Protein AF-A0AAR5PYQ4-F1 (afdb_monomer_lite)

Organism: Dendroctonus ponderosae (NCBI:txid77166)

Radius of gyration: 21.23 Å; chains: 1; bounding box: 58×43×69 Å

Sequence (241 aa):
MALNSARKIAENCGKWAARRRFSHFAYSPDENVNIAGEKAEMHMFQAINNALDSALRTDSKAIVFGEDVGFGGVFRCPLDLQKKYGKERVFNTPLCEQGIVGFGIGAAAAVLTSIADIQFADYIFPAFDQLVNEAAKYRYRSGSLFDCGKLTMRAPCGAVGYGALYHYQSPEAYFAHTPGLKVRKLHFRVTRFPQFCKVHLLSVLLKSSTGVEAGFRPHCVVQRNASYRGNWVHSGSACIG

Secondary structure (DSSP, 8-state):
-HHHHHHHHHHHHHHHHHT----S------S-----S------HHHHHHHHHHHHHHH-TTEEEEETTGGGT-TTSTTTTHHHHH-TTTEEEPPS-HHHHHHHHHHHHHTT-EEEEEPS-GGG-GGGHHIIIIIITTHHHHTTTSS--TTEEEEEEES--SS-TTTSS--THHHHHT-TTEEEEE--TTTS-HHHHHHHHHHHHHHH--SSEEEEEEE-------S---S-----------

InterPro domains:
  IPR005475 Transketolase-like, pyrimidine-binding domain [PF02779] (41-183)
  IPR005475 Transketolase-like, pyrimidine-binding domain [SM00861] (42-230)
  IPR029061 Thiamin diphosphate-binding fold [SSF52518] (29-183)

Foldseek 3Di:
DVVVVVVVVVVVVVVVVVPPPDDPDDADADPPDPDDDDDDDDFQLVLLCVLLVVLVVPDVLAAEEEAPPCCQAPLNNVHCVCVVNHCVRYHYDPPQLLCQLLVLQVSLQVVGLREGEDNAPLPNVSNLCSVQVPQQCVCVVVVNPTHSLSAEYEHEEAPPPPCPPRRHHDCQVVCVPGHQEAEAECDCVPPPDSVSSSVVSNCSNPVRPGGHYYYYYYDPPPPPDPDDPDDDDDDDDDPDD

Structure (mmCIF, N/CA/C/O backbone):
data_AF-A0AAR5PYQ4-F1
#
_entry.id   AF-A0AAR5PYQ4-F1
#
loop_
_atom_site.group_PDB
_atom_site.id
_atom_site.type_symbol
_atom_site.label_atom_id
_atom_site.label_alt_id
_atom_site.label_comp_id
_atom_site.label_asym_id
_atom_site.label_entity_id
_atom_site.label_seq_id
_atom_site.pdbx_PDB_ins_code
_atom_site.Cartn_x
_atom_site.Cartn_y
_atom_site.Cartn_z
_atom_site.occupancy
_atom_site.B_iso_or_equiv
_atom_site.auth_seq_id
_atom_site.auth_comp_id
_atom_site.auth_asym_id
_atom_site.auth_atom_id
_atom_site.pdbx_PDB_model_num
ATOM 1 N N . MET A 1 1 ? 36.686 0.036 -50.758 1.00 54.09 1 MET A N 1
ATOM 2 C CA . MET A 1 1 ? 35.751 -1.055 -50.376 1.00 54.09 1 MET A CA 1
ATOM 3 C C . MET A 1 1 ? 35.296 -0.987 -48.915 1.00 54.09 1 MET A C 1
ATOM 5 O O . MET A 1 1 ? 34.094 -1.028 -48.696 1.00 54.09 1 MET A O 1
ATOM 9 N N . ALA A 1 2 ? 36.186 -0.812 -47.927 1.00 54.03 2 ALA A N 1
ATOM 10 C CA . ALA A 1 2 ? 35.824 -0.808 -46.496 1.00 54.03 2 ALA A CA 1
ATOM 11 C C . ALA A 1 2 ? 34.830 0.299 -46.059 1.00 54.03 2 ALA A C 1
ATOM 13 O O . ALA A 1 2 ? 33.906 0.030 -45.295 1.00 54.03 2 ALA A O 1
ATOM 14 N N . LEU A 1 3 ? 34.952 1.518 -46.605 1.00 53.94 3 LEU A N 1
ATOM 15 C CA . LEU A 1 3 ? 34.049 2.645 -46.303 1.00 53.94 3 LEU A CA 1
ATOM 16 C C . LEU A 1 3 ? 32.588 2.393 -46.727 1.00 53.94 3 LEU A C 1
ATOM 18 O O . LEU A 1 3 ? 31.662 2.797 -46.026 1.00 53.94 3 LEU A O 1
ATOM 22 N N . ASN A 1 4 ? 32.366 1.666 -47.827 1.00 57.62 4 ASN A N 1
ATOM 23 C CA . ASN A 1 4 ? 31.017 1.339 -48.305 1.00 57.62 4 ASN A CA 1
ATOM 24 C C . ASN A 1 4 ? 30.345 0.253 -47.449 1.00 57.62 4 ASN A C 1
ATOM 26 O O . ASN A 1 4 ? 29.127 0.284 -47.273 1.00 57.62 4 ASN A O 1
ATOM 30 N N . SER A 1 5 ? 31.124 -0.668 -46.870 1.00 57.56 5 SER A N 1
ATOM 31 C CA . SER A 1 5 ? 30.615 -1.661 -45.913 1.00 57.56 5 SER A CA 1
ATOM 32 C C . SER A 1 5 ? 30.244 -1.029 -44.571 1.00 57.56 5 SER A C 1
ATOM 34 O O . SER A 1 5 ? 29.165 -1.308 -44.055 1.00 57.56 5 SER A O 1
ATOM 36 N N . ALA A 1 6 ? 31.072 -0.123 -44.037 1.00 57.91 6 ALA A N 1
ATOM 37 C CA . ALA A 1 6 ? 30.767 0.596 -42.796 1.00 57.91 6 ALA A CA 1
ATOM 38 C C . ALA A 1 6 ? 29.496 1.457 -42.922 1.00 57.91 6 ALA A C 1
ATOM 40 O O . ALA A 1 6 ? 28.653 1.467 -42.025 1.00 57.91 6 ALA A O 1
ATOM 41 N N . ARG A 1 7 ? 29.306 2.109 -44.076 1.00 60.16 7 ARG A N 1
ATOM 42 C CA . ARG A 1 7 ? 28.112 2.911 -44.374 1.00 60.16 7 ARG A CA 1
ATOM 43 C C . ARG A 1 7 ? 26.843 2.057 -44.485 1.00 60.16 7 ARG A C 1
ATOM 45 O O . ARG A 1 7 ? 25.825 2.417 -43.904 1.00 60.16 7 ARG A O 1
ATOM 52 N N . LYS A 1 8 ? 26.920 0.877 -45.117 1.00 58.25 8 LYS A N 1
ATOM 53 C CA . LYS A 1 8 ? 25.817 -0.107 -45.153 1.00 58.25 8 LYS A CA 1
ATOM 54 C C . LYS A 1 8 ? 25.451 -0.641 -43.767 1.00 58.25 8 LYS A C 1
ATOM 56 O O . LYS A 1 8 ? 24.272 -0.841 -43.486 1.00 58.25 8 LYS A O 1
ATOM 61 N N . ILE A 1 9 ? 26.439 -0.867 -42.900 1.00 60.66 9 ILE A N 1
ATOM 62 C CA . ILE A 1 9 ? 26.208 -1.298 -41.513 1.00 60.66 9 ILE A CA 1
ATOM 63 C C . ILE A 1 9 ? 25.525 -0.178 -40.716 1.00 60.66 9 ILE A C 1
ATOM 65 O O . ILE A 1 9 ? 24.537 -0.444 -40.038 1.00 60.66 9 ILE A O 1
ATOM 69 N N . ALA A 1 10 ? 25.970 1.075 -40.856 1.00 59.12 10 ALA A N 1
ATOM 70 C CA . ALA A 1 10 ? 25.354 2.231 -40.201 1.00 59.12 10 ALA A CA 1
ATOM 71 C C . ALA A 1 10 ? 23.911 2.492 -40.682 1.00 59.12 10 ALA A C 1
ATOM 73 O O . ALA A 1 10 ? 23.014 2.706 -39.866 1.00 59.12 10 ALA A O 1
ATOM 74 N N . GLU A 1 11 ? 23.657 2.404 -41.991 1.00 60.81 11 GLU A N 1
ATOM 75 C CA . GLU A 1 11 ? 22.312 2.531 -42.573 1.00 60.81 11 GLU A CA 1
ATOM 76 C C . GLU A 1 11 ? 21.381 1.398 -42.126 1.00 60.81 11 GLU A C 1
ATOM 78 O O . GLU A 1 11 ? 20.208 1.633 -41.825 1.00 60.81 11 GLU A O 1
ATOM 83 N N . ASN A 1 12 ? 21.898 0.171 -42.018 1.00 55.44 12 ASN A N 1
ATOM 84 C CA . ASN A 1 12 ? 21.139 -0.943 -41.466 1.00 55.44 12 ASN A CA 1
ATOM 85 C C . ASN A 1 12 ? 20.871 -0.741 -39.969 1.00 55.44 12 ASN A C 1
ATOM 87 O O . ASN A 1 12 ? 19.724 -0.892 -39.560 1.00 55.44 12 ASN A O 1
ATOM 91 N N . CYS A 1 13 ? 21.847 -0.314 -39.161 1.00 52.78 13 CYS A N 1
ATOM 92 C CA . CYS A 1 13 ? 21.638 0.045 -37.751 1.00 52.78 13 CYS A CA 1
ATOM 93 C C . CYS A 1 13 ? 20.545 1.112 -37.577 1.00 52.78 13 CYS A C 1
ATOM 95 O O . CYS A 1 13 ? 19.695 0.970 -36.698 1.00 52.78 13 CYS A O 1
ATOM 97 N N . GLY A 1 14 ? 20.489 2.119 -38.456 1.00 52.62 14 GLY A N 1
ATOM 98 C CA . GLY A 1 14 ? 19.405 3.109 -38.484 1.00 52.62 14 GLY A CA 1
ATOM 99 C C . GLY A 1 14 ? 18.027 2.497 -38.775 1.00 52.62 14 GLY A C 1
ATOM 100 O O . GLY A 1 14 ? 17.038 2.854 -38.132 1.00 52.62 14 GLY A O 1
ATOM 101 N N . LYS A 1 15 ? 17.951 1.509 -39.677 1.00 50.44 15 LYS A N 1
ATOM 102 C CA . LYS A 1 15 ? 16.714 0.758 -39.981 1.00 50.44 15 LYS A CA 1
ATOM 103 C C . LYS A 1 15 ? 16.298 -0.195 -38.852 1.00 50.44 15 LYS A C 1
ATOM 105 O O . LYS A 1 15 ? 15.105 -0.338 -38.589 1.00 50.44 15 LYS A O 1
ATOM 110 N N . TRP A 1 16 ? 17.253 -0.808 -38.150 1.00 45.19 16 TRP A N 1
ATOM 111 C CA . TRP A 1 16 ? 16.998 -1.609 -36.943 1.00 45.19 16 TRP A CA 1
ATOM 112 C C . TRP A 1 16 ? 16.526 -0.736 -35.769 1.00 45.19 16 TRP A C 1
ATOM 114 O O . TRP A 1 16 ? 15.616 -1.136 -35.042 1.00 45.19 16 TRP A O 1
ATOM 124 N N . ALA A 1 17 ? 17.069 0.478 -35.628 1.00 48.31 17 ALA A N 1
ATOM 125 C CA . ALA A 1 17 ? 16.637 1.460 -34.632 1.00 48.31 17 ALA A CA 1
ATOM 126 C C . ALA A 1 17 ? 15.232 2.021 -34.926 1.00 48.31 17 ALA A C 1
ATOM 128 O O . ALA A 1 17 ? 14.432 2.207 -34.008 1.00 48.31 17 ALA A O 1
ATOM 129 N N . ALA A 1 18 ? 14.882 2.223 -36.201 1.00 48.53 18 ALA A N 1
ATOM 130 C CA . ALA A 1 18 ? 13.554 2.690 -36.605 1.00 48.53 18 ALA A CA 1
ATOM 131 C C . ALA A 1 18 ? 12.432 1.660 -36.351 1.00 48.53 18 ALA A C 1
ATOM 133 O O . ALA A 1 18 ? 11.275 2.045 -36.198 1.00 48.53 18 ALA A O 1
ATOM 134 N N . ARG A 1 19 ? 12.759 0.362 -36.254 1.00 46.22 19 ARG A N 1
ATOM 135 C CA . ARG A 1 19 ? 11.785 -0.736 -36.091 1.00 46.22 19 ARG A CA 1
ATOM 136 C C . ARG A 1 19 ? 11.309 -0.994 -34.653 1.00 46.22 19 ARG A C 1
ATOM 138 O O . ARG A 1 19 ? 10.416 -1.814 -34.470 1.00 46.22 19 ARG A O 1
ATOM 145 N N . ARG A 1 20 ? 11.852 -0.323 -33.629 1.00 47.53 20 ARG A N 1
ATOM 146 C CA . ARG A 1 20 ? 11.576 -0.636 -32.205 1.00 47.53 20 ARG A CA 1
ATOM 147 C C . ARG A 1 20 ? 10.816 0.455 -31.441 1.00 47.53 20 ARG A C 1
ATOM 149 O O . ARG A 1 20 ? 11.134 0.747 -30.294 1.00 47.53 20 ARG A O 1
ATOM 156 N N . ARG A 1 21 ? 9.798 1.059 -32.054 1.00 52.53 21 ARG A N 1
ATOM 157 C CA . ARG A 1 21 ? 8.870 1.977 -31.363 1.00 52.53 21 ARG A CA 1
ATOM 158 C C . ARG A 1 21 ? 7.432 1.466 -31.377 1.00 52.53 21 ARG A C 1
ATOM 160 O O . ARG A 1 21 ? 6.507 2.221 -31.639 1.00 52.53 21 ARG A O 1
ATOM 167 N N . PHE A 1 22 ? 7.250 0.180 -31.098 1.00 58.50 22 PHE A N 1
ATOM 168 C CA . PHE A 1 22 ? 5.926 -0.370 -30.833 1.00 58.50 22 PHE A CA 1
ATOM 169 C C . PHE A 1 22 ? 5.745 -0.497 -29.325 1.00 58.50 22 PHE A C 1
ATOM 171 O O . PHE A 1 22 ? 6.454 -1.259 -28.669 1.00 58.50 22 PHE A O 1
ATOM 178 N N . SER A 1 23 ? 4.809 0.270 -28.767 1.00 72.06 23 SER A N 1
ATOM 179 C CA . SER A 1 23 ? 4.223 -0.089 -27.483 1.00 72.06 23 SER A CA 1
ATOM 180 C C . SER A 1 23 ? 3.483 -1.413 -27.672 1.00 72.06 23 SER A C 1
ATOM 182 O O . SER A 1 23 ? 2.784 -1.607 -28.664 1.00 72.06 23 SER A O 1
ATOM 184 N N . HIS A 1 24 ? 3.633 -2.346 -26.731 1.00 80.25 24 HIS A N 1
ATOM 185 C CA . HIS A 1 24 ? 2.920 -3.628 -26.799 1.00 80.25 24 HIS A CA 1
ATOM 186 C C . HIS A 1 24 ? 1.392 -3.459 -26.652 1.00 80.25 24 HIS A C 1
ATOM 188 O O . HIS A 1 24 ? 0.630 -4.386 -26.906 1.00 80.25 24 HIS A O 1
ATOM 194 N N . PHE A 1 25 ? 0.936 -2.264 -26.266 1.00 77.56 25 PHE A N 1
ATOM 195 C CA . PHE A 1 25 ? -0.471 -1.896 -26.198 1.00 77.56 25 PHE A CA 1
ATOM 196 C C . PHE A 1 25 ? -0.689 -0.454 -26.675 1.00 77.56 25 PHE A C 1
ATOM 198 O O . PHE A 1 25 ? 0.221 0.377 -26.611 1.00 77.56 25 PHE A O 1
ATOM 205 N N . ALA A 1 26 ? -1.910 -0.152 -27.110 1.00 78.19 26 ALA A N 1
ATOM 206 C CA . ALA A 1 26 ? -2.397 1.203 -27.338 1.00 78.19 26 ALA A CA 1
ATOM 207 C C . ALA A 1 26 ? -3.581 1.461 -26.399 1.00 78.19 26 ALA A C 1
ATOM 209 O O . ALA A 1 26 ? -4.482 0.631 -26.286 1.00 78.19 26 ALA A O 1
ATOM 210 N N . TYR A 1 27 ? -3.554 2.592 -25.699 1.00 73.81 27 TYR A N 1
ATOM 211 C CA . TYR A 1 27 ? -4.671 3.046 -24.877 1.00 73.81 27 TYR A CA 1
ATOM 212 C C . TYR A 1 27 ? -5.672 3.804 -25.753 1.00 73.81 27 TYR A C 1
ATOM 214 O O . TYR A 1 27 ? -5.278 4.691 -26.507 1.00 73.81 27 TYR A O 1
ATOM 222 N N . SER A 1 28 ? -6.956 3.488 -25.611 1.00 72.88 28 SER A N 1
ATOM 223 C CA . SER A 1 28 ? -8.068 4.258 -26.168 1.00 72.88 28 SER A CA 1
ATOM 224 C C . SER A 1 28 ? -9.150 4.360 -25.088 1.00 72.88 28 SER A C 1
ATOM 226 O O . SER A 1 28 ? -9.479 3.326 -24.502 1.00 72.88 28 SER A O 1
ATOM 228 N N . PRO A 1 29 ? -9.631 5.568 -24.743 1.00 68.88 29 PRO A N 1
ATOM 229 C CA . PRO A 1 29 ? -10.645 5.741 -23.708 1.00 68.88 29 PRO A CA 1
ATOM 230 C C . PRO A 1 29 ? -12.001 5.189 -24.169 1.00 68.88 29 PRO A C 1
ATOM 232 O O . PRO A 1 29 ? -12.348 5.288 -25.341 1.00 68.88 29 PRO A O 1
ATOM 235 N N . ASP A 1 30 ? -12.799 4.656 -23.241 1.00 67.25 30 ASP A N 1
ATOM 236 C CA . ASP A 1 30 ? -14.208 4.362 -23.531 1.00 67.25 30 ASP A CA 1
ATOM 237 C C . ASP A 1 30 ? -14.984 5.665 -23.742 1.00 67.25 30 ASP A C 1
ATOM 239 O O . ASP A 1 30 ? -15.048 6.507 -22.844 1.00 67.25 30 ASP A O 1
ATOM 243 N N . GLU A 1 31 ? -15.650 5.782 -24.887 1.00 63.91 31 GLU A N 1
ATOM 244 C CA . GLU A 1 31 ? -16.464 6.953 -25.235 1.00 63.91 31 GLU A CA 1
ATOM 245 C C . GLU A 1 31 ? -17.812 6.985 -24.482 1.00 63.91 31 GLU A C 1
ATOM 247 O O . GLU A 1 31 ? -18.361 8.052 -24.223 1.00 63.91 31 GLU A O 1
ATOM 252 N N . ASN A 1 32 ? -18.317 5.825 -24.038 1.00 62.09 32 ASN A N 1
ATOM 253 C CA . ASN A 1 32 ? -19.673 5.657 -23.489 1.00 62.09 32 ASN A CA 1
ATOM 254 C C . ASN A 1 32 ? -19.743 5.635 -21.950 1.00 62.09 32 ASN A C 1
ATOM 256 O O . ASN A 1 32 ? -20.517 4.877 -21.362 1.00 62.09 32 ASN A O 1
ATOM 260 N N . VAL A 1 33 ? -18.925 6.436 -21.265 1.00 64.31 33 VAL A N 1
ATOM 261 C CA . VAL A 1 33 ? -18.902 6.457 -19.793 1.00 64.31 33 VAL A CA 1
ATOM 262 C C . VAL A 1 33 ? -19.706 7.650 -19.255 1.00 64.31 33 VAL A C 1
ATOM 264 O O . VAL A 1 33 ? -19.232 8.791 -19.205 1.00 64.31 33 VAL A O 1
ATOM 267 N N . ASN A 1 34 ? -20.932 7.363 -18.806 1.00 63.97 34 ASN A N 1
ATOM 268 C CA . ASN A 1 34 ? -21.821 8.315 -18.132 1.00 63.97 34 ASN A CA 1
ATOM 269 C C . ASN A 1 34 ? -21.378 8.530 -16.668 1.00 63.97 34 ASN A C 1
ATOM 271 O O . ASN A 1 34 ? -21.932 7.953 -15.736 1.00 63.97 34 ASN A O 1
ATOM 275 N N . ILE A 1 35 ? -20.332 9.335 -16.463 1.00 65.06 35 ILE A N 1
ATOM 276 C CA . ILE A 1 35 ? -19.907 9.806 -15.134 1.00 65.06 35 ILE A CA 1
ATOM 277 C C . ILE A 1 35 ? -20.396 11.242 -14.938 1.00 65.06 35 ILE A C 1
ATOM 279 O O . ILE A 1 35 ? -20.075 12.117 -15.744 1.00 65.06 35 ILE A O 1
ATOM 283 N N . ALA A 1 36 ? -21.142 11.467 -13.855 1.00 63.44 36 ALA A N 1
ATOM 284 C CA . ALA A 1 36 ? -21.582 12.787 -13.417 1.00 63.44 36 ALA A CA 1
ATOM 285 C C . ALA A 1 36 ? -20.419 13.601 -12.815 1.00 63.44 36 ALA A C 1
ATOM 287 O O . ALA A 1 36 ? -19.589 13.053 -12.086 1.00 63.44 36 ALA A O 1
ATOM 288 N N . GLY A 1 37 ? -20.397 14.911 -13.078 1.00 71.19 37 GLY A N 1
ATOM 289 C CA . GLY A 1 37 ? -19.421 15.861 -12.531 1.00 71.19 37 GLY A CA 1
ATOM 290 C C . GLY A 1 37 ? -18.379 16.362 -13.537 1.00 71.19 37 GLY A C 1
ATOM 291 O O . GLY A 1 37 ? -18.367 15.969 -14.704 1.00 71.19 37 GLY A O 1
ATOM 292 N N . GLU A 1 38 ? -17.511 17.260 -13.070 1.00 73.81 38 GLU A N 1
ATOM 293 C CA . GLU A 1 38 ? -16.421 17.840 -13.858 1.00 73.81 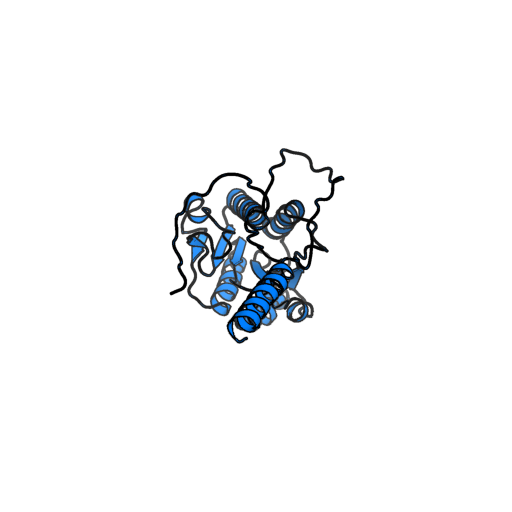38 GLU A CA 1
ATOM 294 C C . GLU A 1 38 ? -15.349 16.786 -14.178 1.00 73.81 38 GLU A C 1
ATOM 296 O O . GLU A 1 38 ? -14.950 15.990 -13.320 1.00 73.81 38 GLU A O 1
ATOM 301 N N . LYS A 1 39 ? -14.888 16.767 -15.433 1.00 72.31 39 LYS A N 1
ATOM 302 C CA . LYS A 1 39 ? -13.894 15.814 -15.936 1.00 72.31 39 LYS A CA 1
ATOM 303 C C . LYS A 1 39 ? -12.575 16.539 -16.174 1.00 72.31 39 LYS A C 1
ATOM 305 O O . LYS A 1 39 ? -12.552 17.588 -16.804 1.00 72.31 39 LYS A O 1
ATOM 310 N N . ALA A 1 40 ? -11.483 15.934 -15.722 1.00 77.75 40 ALA A N 1
ATOM 311 C CA . ALA A 1 40 ? -10.130 16.386 -16.013 1.00 77.75 40 ALA A CA 1
ATOM 312 C C . ALA A 1 40 ? -9.346 15.250 -16.671 1.00 77.75 40 ALA A C 1
ATOM 314 O O . ALA A 1 40 ? -9.476 14.086 -16.278 1.00 77.75 40 ALA A O 1
ATOM 315 N N . GLU A 1 41 ? -8.528 15.586 -17.665 1.00 79.25 41 GLU A N 1
ATOM 316 C CA . GLU A 1 41 ? -7.592 14.634 -18.250 1.00 79.25 41 GLU A CA 1
ATOM 317 C C . GLU A 1 41 ? -6.459 14.367 -17.251 1.00 79.25 41 GLU A C 1
ATOM 319 O O . GLU A 1 41 ? -5.835 15.293 -16.732 1.00 79.25 41 GLU A O 1
ATOM 324 N N . MET A 1 42 ? -6.233 13.094 -16.924 1.00 80.00 42 MET A N 1
ATOM 325 C CA . MET A 1 42 ? -5.264 12.689 -15.908 1.00 80.00 42 MET A CA 1
ATOM 326 C C . MET A 1 42 ? -4.529 11.428 -16.344 1.00 80.00 42 MET A C 1
ATOM 328 O O . MET A 1 42 ? -5.142 10.435 -16.738 1.00 80.00 42 MET A O 1
ATOM 332 N N . HIS A 1 43 ? -3.212 11.420 -16.178 1.00 85.19 43 HIS A N 1
ATOM 333 C CA . HIS A 1 43 ? -2.423 10.196 -16.214 1.00 85.19 43 HIS A CA 1
ATOM 334 C C . HIS A 1 43 ? -2.746 9.304 -15.004 1.00 85.19 43 HIS A C 1
ATOM 336 O O . HIS A 1 43 ? -3.247 9.760 -13.974 1.00 85.19 43 HIS A O 1
ATOM 342 N N . MET A 1 44 ? -2.406 8.014 -15.089 1.00 82.75 44 MET A N 1
ATOM 343 C CA . MET A 1 44 ? -2.702 7.039 -14.029 1.00 82.75 44 MET A CA 1
ATOM 344 C C . MET A 1 44 ? -2.156 7.466 -12.655 1.00 82.75 44 MET A C 1
ATOM 346 O O . MET A 1 44 ? -2.877 7.384 -11.663 1.00 82.75 44 MET A O 1
ATOM 350 N N . PHE A 1 45 ? -0.924 7.982 -12.581 1.00 85.88 45 PHE A N 1
ATOM 351 C CA . PHE A 1 45 ? -0.356 8.442 -11.307 1.00 85.88 45 PHE A CA 1
ATOM 352 C C . PHE A 1 45 ? -1.100 9.638 -10.717 1.00 85.88 45 PHE A C 1
ATOM 354 O O . PHE A 1 45 ? -1.242 9.717 -9.502 1.00 85.88 45 PHE A O 1
ATOM 361 N N . GLN A 1 46 ? -1.620 10.536 -11.560 1.00 88.12 46 GLN A N 1
ATOM 362 C CA . GLN A 1 46 ? -2.418 11.675 -11.113 1.00 88.12 46 GLN A CA 1
ATOM 363 C C . GLN A 1 46 ? -3.776 11.202 -10.587 1.00 88.12 46 GLN A C 1
ATOM 365 O O . GLN A 1 46 ? -4.234 11.691 -9.560 1.00 88.12 46 GLN A O 1
ATOM 370 N N . ALA A 1 47 ? -4.408 10.214 -11.230 1.00 86.56 47 ALA A N 1
ATOM 371 C CA . ALA A 1 47 ? -5.649 9.623 -10.724 1.00 86.56 47 ALA A CA 1
ATOM 372 C C . ALA A 1 47 ? -5.446 8.934 -9.365 1.00 86.56 47 ALA A C 1
ATOM 374 O O . ALA A 1 47 ? -6.279 9.059 -8.467 1.00 86.56 47 ALA A O 1
ATOM 375 N N . ILE A 1 48 ? -4.308 8.257 -9.192 1.00 88.31 48 ILE A N 1
ATOM 376 C CA . ILE A 1 48 ? -3.905 7.664 -7.915 1.00 88.31 48 ILE A CA 1
ATOM 377 C C . ILE A 1 48 ? -3.645 8.746 -6.864 1.00 88.31 48 ILE A C 1
ATOM 379 O O . ILE A 1 48 ? -4.130 8.619 -5.741 1.00 88.31 48 ILE A O 1
ATOM 383 N N . ASN A 1 49 ? -2.910 9.803 -7.217 1.00 93.69 49 ASN A N 1
ATOM 384 C CA . ASN A 1 49 ? -2.673 10.946 -6.339 1.00 93.69 49 ASN A CA 1
ATOM 385 C C . ASN A 1 49 ? -3.997 11.557 -5.877 1.00 93.69 49 ASN A C 1
ATOM 387 O O . ASN A 1 49 ? -4.209 11.748 -4.688 1.00 93.69 49 ASN A O 1
ATOM 391 N N . ASN A 1 50 ? -4.934 11.760 -6.802 1.00 91.88 50 ASN A N 1
ATOM 392 C CA . ASN A 1 50 ? -6.234 12.341 -6.504 1.00 91.88 50 ASN A CA 1
ATOM 393 C C . ASN A 1 50 ? -7.099 11.452 -5.595 1.00 91.88 50 ASN A C 1
ATOM 395 O O . ASN A 1 50 ? -7.854 11.961 -4.765 1.00 91.88 50 ASN A O 1
ATOM 399 N N . ALA A 1 51 ? -6.986 10.128 -5.725 1.00 89.81 51 ALA A N 1
ATOM 400 C CA . ALA A 1 51 ? -7.626 9.187 -4.812 1.00 89.81 51 ALA A CA 1
ATOM 401 C C . ALA A 1 51 ? -7.004 9.236 -3.406 1.00 89.81 51 ALA A C 1
ATOM 403 O O . ALA A 1 51 ? -7.744 9.258 -2.426 1.00 89.81 51 ALA A O 1
ATOM 404 N N . LEU A 1 52 ? -5.672 9.311 -3.301 1.00 93.75 52 LEU A N 1
ATOM 405 C CA . LEU A 1 52 ? -4.976 9.487 -2.020 1.00 93.75 52 LEU A CA 1
ATOM 406 C C . LEU A 1 52 ? -5.332 10.825 -1.360 1.00 93.75 52 LEU A C 1
ATOM 408 O O . LEU A 1 52 ? -5.675 10.849 -0.185 1.00 93.75 52 LEU A O 1
ATOM 412 N N . ASP A 1 53 ? -5.312 11.918 -2.123 1.00 95.69 53 ASP A N 1
ATOM 413 C CA . ASP A 1 53 ? -5.731 13.253 -1.686 1.00 95.69 53 ASP A CA 1
ATOM 414 C C . ASP A 1 53 ? -7.159 13.236 -1.140 1.00 95.69 53 ASP A C 1
ATOM 416 O O . ASP A 1 53 ? -7.445 13.746 -0.059 1.00 95.69 53 ASP A O 1
ATOM 420 N N . SER A 1 54 ? -8.066 12.591 -1.872 1.00 93.75 54 SER A N 1
ATOM 421 C CA . SER A 1 54 ? -9.456 12.461 -1.453 1.00 93.75 54 SER A CA 1
ATOM 422 C C . SER A 1 54 ? -9.574 11.647 -0.164 1.00 93.75 54 SER A C 1
ATOM 424 O O . SER A 1 54 ? -10.265 12.101 0.739 1.00 93.75 54 SER A O 1
ATOM 426 N N . ALA A 1 55 ? -8.855 10.527 -0.030 1.00 91.69 55 ALA A N 1
ATOM 427 C CA . ALA A 1 55 ? -8.852 9.728 1.195 1.00 91.69 55 ALA A CA 1
ATOM 428 C C . ALA A 1 55 ? -8.293 10.502 2.401 1.00 91.69 55 ALA A C 1
ATOM 430 O O . ALA A 1 55 ? -8.929 10.544 3.451 1.00 91.69 55 ALA A O 1
ATOM 431 N N . LEU A 1 56 ? -7.155 11.184 2.234 1.00 95.94 56 LEU A N 1
ATOM 432 C CA . LEU A 1 56 ? -6.546 12.020 3.273 1.00 95.94 56 LEU A CA 1
ATOM 433 C C . LEU A 1 56 ? -7.439 13.209 3.658 1.00 95.94 56 LEU A C 1
ATOM 435 O O . LEU A 1 56 ? -7.475 13.602 4.824 1.00 95.94 56 LEU A O 1
ATOM 439 N N . ARG A 1 57 ? -8.176 13.781 2.698 1.00 96.62 57 ARG A N 1
ATOM 440 C CA . ARG A 1 57 ? -9.138 14.864 2.946 1.00 96.62 57 ARG A CA 1
ATOM 441 C C . ARG A 1 57 ? -10.365 14.385 3.719 1.00 96.62 57 ARG A C 1
ATOM 443 O O . ARG A 1 57 ? -10.816 15.102 4.603 1.00 96.62 57 ARG A O 1
ATOM 450 N N . THR A 1 58 ? -10.938 13.239 3.354 1.00 94.62 58 THR A N 1
ATOM 451 C CA . THR A 1 58 ? -12.222 12.780 3.912 1.00 94.62 58 THR A CA 1
ATOM 452 C C . THR A 1 58 ? -12.079 12.010 5.215 1.00 94.62 58 THR A C 1
ATOM 454 O O . THR A 1 58 ? -13.005 12.017 6.018 1.00 94.62 58 THR A O 1
ATOM 457 N N . ASP A 1 59 ? -10.951 11.337 5.428 1.00 94.56 59 ASP A N 1
ATOM 458 C CA . ASP A 1 59 ? -10.681 10.577 6.643 1.00 94.56 59 ASP A CA 1
ATOM 459 C C . ASP A 1 59 ? -9.491 11.193 7.374 1.00 94.56 59 ASP A C 1
ATOM 461 O O . ASP A 1 59 ? -8.363 11.116 6.893 1.00 94.56 59 ASP A O 1
ATOM 465 N N . SER A 1 60 ? -9.721 11.792 8.544 1.00 95.75 60 SER A N 1
ATOM 466 C CA . SER A 1 60 ? -8.663 12.393 9.366 1.00 95.75 60 SER A CA 1
ATOM 467 C C . SER A 1 60 ? -7.690 11.367 9.955 1.00 95.75 60 SER A C 1
ATOM 469 O O . SER A 1 60 ? -6.582 11.742 10.331 1.00 95.75 60 SER A O 1
ATOM 471 N N . LYS A 1 61 ? -8.062 10.080 9.989 1.00 95.75 61 LYS A N 1
ATOM 472 C CA . LYS A 1 61 ? -7.233 8.972 10.487 1.00 95.75 61 LYS A CA 1
ATOM 473 C C . LYS A 1 61 ? -6.399 8.305 9.395 1.00 95.75 61 LYS A C 1
ATOM 475 O O . LYS A 1 61 ? -5.668 7.362 9.693 1.00 95.75 61 LYS A O 1
ATOM 480 N N . ALA A 1 62 ? -6.519 8.743 8.140 1.00 96.25 62 ALA A N 1
ATOM 481 C CA . ALA A 1 62 ? -5.748 8.158 7.054 1.00 96.25 62 ALA A CA 1
ATOM 482 C C . ALA A 1 62 ? -4.272 8.571 7.115 1.00 96.25 62 ALA A C 1
ATOM 484 O O . ALA A 1 62 ? -3.953 9.750 7.271 1.00 96.25 62 ALA A O 1
ATOM 485 N N . ILE A 1 63 ? -3.380 7.607 6.949 1.00 97.62 63 ILE A N 1
ATOM 486 C CA . ILE A 1 63 ? -1.939 7.817 6.855 1.00 97.62 63 ILE A CA 1
ATOM 487 C C . ILE A 1 63 ? -1.410 7.120 5.603 1.00 97.62 63 ILE A C 1
ATOM 489 O O . ILE A 1 63 ? -1.872 6.037 5.243 1.00 97.62 63 ILE A O 1
ATOM 493 N N . VAL A 1 64 ? -0.454 7.750 4.927 1.00 97.81 64 VAL A N 1
ATOM 494 C CA . VAL A 1 64 ? 0.257 7.208 3.766 1.00 97.81 64 VAL A CA 1
ATOM 495 C C . VAL A 1 64 ? 1.725 7.090 4.131 1.00 97.81 64 VAL A C 1
ATOM 497 O O . VAL A 1 64 ? 2.361 8.076 4.493 1.00 97.81 64 VAL A O 1
ATOM 500 N N . PHE A 1 65 ? 2.276 5.893 4.030 1.00 98.38 65 PHE A N 1
ATOM 501 C CA . PHE A 1 65 ? 3.653 5.646 4.435 1.00 98.38 65 PHE A CA 1
ATOM 502 C C . PHE A 1 65 ? 4.301 4.592 3.549 1.00 98.38 65 PHE A C 1
ATOM 504 O O . PHE A 1 65 ? 3.622 3.775 2.930 1.00 98.38 65 PHE A O 1
ATOM 511 N N . GLY A 1 66 ? 5.622 4.635 3.474 1.00 97.81 66 GLY A N 1
ATOM 512 C CA . GLY A 1 66 ? 6.434 3.744 2.658 1.00 97.81 66 GLY A CA 1
ATOM 513 C C . GLY A 1 66 ? 7.764 4.401 2.327 1.00 97.81 66 GLY A C 1
ATOM 514 O O . GLY A 1 66 ? 8.058 5.507 2.787 1.00 97.81 66 GLY A O 1
ATOM 515 N N . GLU A 1 67 ? 8.563 3.750 1.501 1.00 97.50 67 GLU A N 1
ATOM 516 C CA . GLU A 1 67 ? 9.818 4.327 1.030 1.00 97.50 67 GLU A CA 1
ATOM 517 C C . GLU A 1 67 ? 9.546 5.498 0.085 1.00 97.50 67 GLU A C 1
ATOM 519 O O . GLU A 1 67 ? 8.715 5.411 -0.824 1.00 97.50 67 GLU A O 1
ATOM 524 N N . ASP A 1 68 ? 10.252 6.609 0.303 1.00 96.06 68 ASP A N 1
ATOM 525 C CA . ASP A 1 68 ? 10.281 7.764 -0.600 1.00 96.06 68 ASP A CA 1
ATOM 526 C C . ASP A 1 68 ? 8.941 8.488 -0.840 1.00 96.06 68 ASP A C 1
ATOM 528 O O . ASP A 1 68 ? 8.851 9.420 -1.647 1.00 96.06 68 ASP A O 1
ATOM 532 N N . VAL A 1 69 ? 7.878 8.132 -0.117 1.00 94.81 69 VAL A N 1
ATOM 533 C CA . VAL A 1 69 ? 6.543 8.725 -0.299 1.00 94.81 69 VAL A CA 1
ATOM 534 C C . VAL A 1 69 ? 6.498 10.214 0.048 1.00 94.81 69 VAL A C 1
ATOM 536 O O . VAL A 1 69 ? 5.726 10.962 -0.550 1.00 94.81 69 VAL A O 1
ATOM 539 N N . GLY A 1 70 ? 7.343 10.670 0.974 1.00 92.00 70 GLY A N 1
ATOM 540 C CA . GLY A 1 70 ? 7.329 12.023 1.524 1.00 92.00 70 GLY A CA 1
ATOM 541 C C . GLY A 1 70 ? 7.656 13.117 0.510 1.00 92.00 70 GLY A C 1
ATOM 542 O O . GLY A 1 70 ? 7.034 14.177 0.534 1.00 92.00 70 GLY A O 1
ATOM 543 N N . PHE A 1 71 ? 8.574 12.857 -0.427 1.00 90.69 71 PHE A N 1
ATOM 544 C CA . PHE A 1 71 ? 8.870 13.799 -1.517 1.00 90.69 71 PHE A CA 1
ATOM 545 C C . PHE A 1 71 ? 7.982 13.589 -2.753 1.00 90.69 71 PHE A C 1
ATOM 547 O O . PHE A 1 71 ? 8.051 14.372 -3.701 1.00 90.69 71 PHE A O 1
ATOM 554 N N . GLY A 1 72 ? 7.133 12.557 -2.744 1.00 89.25 72 GLY A N 1
ATOM 555 C CA . GLY A 1 72 ? 6.186 12.257 -3.814 1.00 89.25 72 GLY A CA 1
ATOM 556 C C . GLY A 1 72 ? 6.303 10.862 -4.419 1.00 89.25 72 GLY A C 1
ATOM 557 O O . GLY A 1 72 ? 5.508 10.539 -5.302 1.00 89.25 72 GLY A O 1
ATOM 558 N N . GLY A 1 73 ? 7.228 10.027 -3.942 1.00 91.31 73 GLY A N 1
ATOM 559 C CA . GLY A 1 73 ? 7.471 8.673 -4.434 1.00 91.31 73 GLY A CA 1
ATOM 560 C C . GLY A 1 73 ? 8.156 8.635 -5.801 1.00 91.31 73 GLY A C 1
ATOM 561 O O . GLY A 1 73 ? 8.029 9.549 -6.620 1.00 91.31 73 GLY A O 1
ATOM 562 N N . VAL A 1 74 ? 8.824 7.519 -6.099 1.00 91.94 74 VAL A N 1
ATOM 563 C CA . VAL A 1 74 ? 9.560 7.320 -7.366 1.00 91.94 74 VAL A CA 1
ATOM 564 C C . VAL A 1 74 ? 8.658 7.380 -8.612 1.00 91.94 74 VAL A C 1
ATOM 566 O O . VAL A 1 74 ? 9.099 7.754 -9.695 1.00 91.94 74 VAL A O 1
ATOM 569 N N . PHE A 1 75 ? 7.358 7.106 -8.442 1.00 91.38 75 PHE A N 1
ATOM 570 C CA . PHE A 1 75 ? 6.324 7.205 -9.483 1.00 91.38 75 PHE A CA 1
ATOM 571 C C . PHE A 1 75 ? 5.424 8.444 -9.366 1.00 91.38 75 PHE A C 1
ATOM 573 O O . PHE A 1 75 ? 4.378 8.503 -10.014 1.00 91.38 75 PHE A O 1
ATOM 580 N N . ARG A 1 76 ? 5.778 9.425 -8.524 1.00 93.56 76 ARG A N 1
ATOM 581 C CA . ARG A 1 76 ? 5.018 10.677 -8.321 1.00 93.56 76 ARG A CA 1
ATOM 582 C C . ARG A 1 76 ? 3.570 10.490 -7.843 1.00 93.56 76 ARG A C 1
ATOM 584 O O . ARG A 1 76 ? 2.747 11.393 -7.970 1.00 93.56 76 ARG A O 1
ATOM 591 N N . CYS A 1 77 ? 3.223 9.321 -7.305 1.00 92.50 77 CYS A N 1
ATOM 592 C CA . CYS A 1 77 ? 1.854 9.019 -6.891 1.00 92.50 77 CYS A CA 1
ATOM 593 C C . CYS A 1 77 ? 1.423 9.817 -5.644 1.00 92.50 77 CYS A C 1
ATOM 595 O O . CYS A 1 77 ? 0.333 10.374 -5.669 1.00 92.50 77 CYS A O 1
ATOM 597 N N . PRO A 1 78 ? 2.221 9.922 -4.567 1.00 94.25 78 PRO A N 1
ATOM 598 C CA . PRO A 1 78 ? 1.920 10.814 -3.441 1.00 94.25 78 PRO A CA 1
ATOM 599 C C . PRO A 1 78 ? 2.516 12.232 -3.570 1.00 94.25 78 PRO A C 1
ATOM 601 O O . PRO A 1 78 ? 2.722 12.899 -2.557 1.00 94.25 78 PRO A O 1
ATOM 604 N N . LEU A 1 79 ? 2.798 12.713 -4.791 1.00 96.19 79 LEU A N 1
ATOM 605 C CA . LEU A 1 79 ? 3.372 14.048 -5.015 1.00 96.19 79 LEU A CA 1
ATOM 606 C C . LEU A 1 79 ? 2.574 15.150 -4.294 1.00 96.19 79 LEU A C 1
ATOM 608 O O . LEU A 1 79 ? 1.346 15.173 -4.352 1.00 96.19 79 LEU A O 1
ATOM 612 N N . ASP A 1 80 ? 3.302 16.028 -3.598 1.00 96.88 80 ASP A N 1
ATOM 613 C CA . ASP A 1 80 ? 2.813 17.166 -2.804 1.00 96.88 80 ASP A CA 1
ATOM 614 C C . ASP A 1 80 ? 1.840 16.848 -1.647 1.00 96.88 80 ASP A C 1
ATOM 616 O O . ASP A 1 80 ? 1.472 17.752 -0.891 1.00 96.88 80 ASP A O 1
ATOM 620 N N . LEU A 1 81 ? 1.490 15.578 -1.404 1.00 97.69 81 LEU A N 1
ATOM 621 C CA . LEU A 1 81 ? 0.569 15.212 -0.321 1.00 97.69 81 LEU A CA 1
ATOM 622 C C . LEU A 1 81 ? 1.169 15.472 1.065 1.00 97.69 81 LEU A C 1
ATOM 624 O O . LEU A 1 81 ? 0.457 15.938 1.950 1.00 97.69 81 LEU A O 1
ATOM 628 N N . GLN A 1 82 ? 2.474 15.258 1.261 1.00 97.88 82 GLN A N 1
ATOM 629 C CA . GLN A 1 82 ? 3.127 15.594 2.534 1.00 97.88 82 GLN A CA 1
ATOM 630 C C . GLN A 1 82 ? 3.085 17.094 2.825 1.00 97.88 82 GLN A C 1
ATOM 632 O O . GLN A 1 82 ? 2.818 17.490 3.956 1.00 97.88 82 GLN A O 1
ATOM 637 N N . LYS A 1 83 ? 3.301 17.941 1.812 1.00 97.50 83 LYS A N 1
ATOM 638 C CA . LYS A 1 83 ? 3.209 19.399 1.982 1.00 97.50 83 LYS A CA 1
ATOM 639 C C . LYS A 1 83 ? 1.796 19.820 2.386 1.00 97.50 83 LYS A C 1
ATOM 641 O O . LYS A 1 83 ? 1.640 20.739 3.180 1.00 97.50 83 LYS A O 1
ATOM 646 N N . LYS A 1 84 ? 0.778 19.135 1.855 1.00 97.94 84 LYS A N 1
ATOM 647 C CA . LYS A 1 84 ? -0.636 19.436 2.097 1.00 97.94 84 LYS A CA 1
ATOM 648 C C . LYS A 1 84 ? -1.169 18.907 3.433 1.00 97.94 84 LYS A C 1
ATOM 650 O O . LYS A 1 84 ? -1.951 19.596 4.078 1.00 97.94 84 LYS A O 1
ATOM 655 N N . TYR A 1 85 ? -0.781 17.696 3.831 1.00 98.12 85 TYR A N 1
ATOM 656 C CA . TYR A 1 85 ? -1.348 16.989 4.992 1.00 98.12 85 TYR A CA 1
ATOM 657 C C . TYR A 1 85 ? -0.383 16.845 6.176 1.00 98.12 85 TYR A C 1
ATOM 659 O O . TYR A 1 85 ? -0.781 16.348 7.228 1.00 98.12 85 TYR A O 1
ATOM 667 N N . GLY A 1 86 ? 0.861 17.298 6.024 1.00 97.75 86 GLY A N 1
ATOM 668 C CA . GLY A 1 86 ? 1.891 17.251 7.055 1.00 97.75 86 GLY A CA 1
ATOM 669 C C . GLY A 1 86 ? 2.648 15.923 7.113 1.00 97.75 86 GLY A C 1
ATOM 670 O O . GLY A 1 86 ? 2.205 14.885 6.613 1.00 97.75 86 GLY A O 1
ATOM 671 N N . LYS A 1 87 ? 3.815 15.966 7.768 1.00 97.62 87 LYS A N 1
ATOM 672 C CA . LYS A 1 87 ? 4.690 14.800 7.966 1.00 97.62 87 LYS A CA 1
ATOM 673 C C . LYS A 1 87 ? 4.050 13.720 8.838 1.00 97.62 87 LYS A C 1
ATOM 675 O O . LYS A 1 87 ? 4.338 12.558 8.632 1.00 97.62 87 LYS A O 1
ATOM 680 N N . GLU A 1 88 ? 3.122 14.073 9.722 1.00 97.00 88 GLU A N 1
ATOM 681 C CA . GLU A 1 88 ? 2.416 13.095 10.566 1.00 97.00 88 GLU A CA 1
ATOM 682 C C . GLU A 1 88 ? 1.485 12.163 9.774 1.00 97.00 88 GLU A C 1
ATOM 684 O O . GLU A 1 88 ? 1.143 11.075 10.230 1.00 97.00 88 GLU A O 1
ATOM 689 N N . ARG A 1 89 ? 1.047 12.583 8.579 1.00 97.31 89 ARG A N 1
ATOM 690 C CA . ARG A 1 89 ? 0.082 11.828 7.765 1.00 97.31 89 ARG A CA 1
ATOM 691 C C . ARG A 1 89 ? 0.664 11.247 6.493 1.00 97.31 89 ARG A C 1
ATOM 693 O O . ARG A 1 89 ? 0.106 10.288 5.969 1.00 97.31 89 ARG A O 1
ATOM 700 N N . VAL A 1 90 ? 1.748 11.821 5.981 1.00 98.44 90 VAL A N 1
ATOM 701 C CA . VAL A 1 90 ? 2.460 11.301 4.812 1.00 98.44 90 VAL A CA 1
ATOM 702 C C . VAL A 1 90 ? 3.950 11.283 5.125 1.00 98.44 90 VAL A C 1
ATOM 704 O O . VAL A 1 90 ? 4.577 12.343 5.142 1.00 98.44 90 VAL A O 1
ATOM 707 N N . PHE A 1 91 ? 4.532 10.110 5.372 1.00 98.38 91 PHE A N 1
ATOM 708 C CA . PHE A 1 91 ? 5.913 9.996 5.862 1.00 98.38 91 PHE A CA 1
ATOM 709 C C . PHE A 1 91 ? 6.687 8.820 5.283 1.00 98.38 91 PHE A C 1
ATOM 711 O O . PHE A 1 91 ? 6.129 7.779 4.948 1.00 98.38 91 PHE A O 1
ATOM 718 N N . ASN A 1 92 ? 8.007 8.999 5.220 1.00 98.25 92 ASN A N 1
ATOM 719 C CA . ASN A 1 92 ? 8.923 7.940 4.832 1.00 98.25 92 ASN A CA 1
ATOM 720 C C . ASN A 1 92 ? 9.083 6.924 5.963 1.00 98.25 92 ASN A C 1
ATOM 722 O O . ASN A 1 92 ? 9.175 7.297 7.134 1.00 98.25 92 ASN A O 1
ATOM 726 N N . THR A 1 93 ? 9.188 5.657 5.596 1.00 98.12 93 THR A N 1
ATOM 727 C CA . THR A 1 93 ? 9.630 4.579 6.484 1.00 98.12 93 THR A CA 1
ATOM 728 C C . THR A 1 93 ? 11.113 4.270 6.256 1.00 98.12 93 THR A C 1
ATOM 730 O O . THR A 1 93 ? 11.662 4.648 5.218 1.00 98.12 93 THR A O 1
ATOM 733 N N . PRO A 1 94 ? 11.777 3.552 7.183 1.00 98.00 94 PRO A N 1
ATOM 734 C CA . PRO A 1 94 ? 13.006 2.833 6.858 1.00 98.00 94 PRO A CA 1
ATOM 735 C C . PRO A 1 94 ? 12.794 1.877 5.673 1.00 98.00 94 PRO A C 1
ATOM 737 O O . PRO A 1 94 ? 11.667 1.439 5.428 1.00 98.00 94 PRO A O 1
ATOM 740 N N . LEU A 1 95 ? 13.884 1.545 4.977 1.00 97.44 95 LEU A N 1
ATOM 741 C CA . LEU A 1 95 ? 13.897 0.636 3.826 1.00 97.44 95 LEU A CA 1
ATOM 742 C C . LEU A 1 95 ? 13.761 -0.816 4.312 1.00 97.44 95 LEU A C 1
ATOM 744 O O . LEU A 1 95 ? 14.754 -1.469 4.636 1.00 97.44 95 LEU A O 1
ATOM 748 N N . CYS A 1 96 ? 12.519 -1.258 4.517 1.00 98.12 96 CYS A N 1
ATOM 749 C CA . CYS A 1 96 ? 12.187 -2.548 5.124 1.00 98.12 96 CYS A CA 1
ATOM 750 C C . CYS A 1 96 ? 10.705 -2.886 4.902 1.00 98.12 96 CYS A C 1
ATOM 752 O O . CYS A 1 96 ? 9.832 -2.461 5.666 1.00 98.12 96 CYS A O 1
ATOM 754 N N . GLU A 1 97 ? 10.396 -3.699 3.893 1.00 97.56 97 GLU A N 1
ATOM 755 C CA . GLU A 1 97 ? 9.017 -3.979 3.471 1.00 97.56 97 GLU A CA 1
ATOM 756 C C . GLU A 1 97 ? 8.222 -4.757 4.520 1.00 97.56 97 GLU A C 1
ATOM 758 O O . GLU A 1 97 ? 7.046 -4.462 4.756 1.00 97.56 97 GLU A O 1
ATOM 763 N N . GLN A 1 98 ? 8.862 -5.704 5.214 1.00 97.12 98 GLN A N 1
ATOM 764 C CA . GLN A 1 98 ? 8.240 -6.395 6.350 1.00 97.12 98 GLN A CA 1
ATOM 765 C C . GLN A 1 98 ? 7.869 -5.418 7.474 1.00 97.12 98 GLN A C 1
ATOM 767 O O . GLN A 1 98 ? 6.810 -5.554 8.088 1.00 97.12 98 GLN A O 1
ATOM 772 N N . GLY A 1 99 ? 8.712 -4.408 7.713 1.00 98.25 99 GLY A N 1
ATOM 773 C CA . GLY A 1 99 ? 8.472 -3.361 8.700 1.00 98.25 99 GLY A CA 1
ATOM 774 C C . GLY A 1 99 ? 7.333 -2.442 8.274 1.00 98.25 99 GLY A C 1
ATOM 775 O O . GLY A 1 99 ? 6.460 -2.150 9.085 1.00 98.25 99 GLY A O 1
ATOM 776 N N . ILE A 1 100 ? 7.292 -2.053 6.996 1.00 98.19 100 ILE A N 1
ATOM 777 C CA . ILE A 1 100 ? 6.213 -1.249 6.405 1.00 98.19 100 ILE A CA 1
ATOM 778 C C . ILE A 1 100 ? 4.860 -1.935 6.611 1.00 98.19 100 ILE A C 1
ATOM 780 O O . ILE A 1 100 ? 3.931 -1.330 7.151 1.00 98.19 100 ILE A O 1
ATOM 784 N N . VAL A 1 101 ? 4.733 -3.204 6.217 1.00 96.25 101 VAL A N 1
ATOM 785 C CA . VAL A 1 101 ? 3.454 -3.917 6.342 1.00 96.25 101 VAL A CA 1
ATOM 786 C C . VAL A 1 101 ? 3.111 -4.196 7.803 1.00 96.25 101 VAL A C 1
ATOM 788 O O . VAL A 1 101 ? 1.973 -3.948 8.198 1.00 96.25 101 VAL A O 1
ATOM 791 N N . GLY A 1 102 ? 4.067 -4.645 8.621 1.00 97.81 102 GLY A N 1
ATOM 792 C CA . GLY A 1 102 ? 3.838 -4.895 10.048 1.00 97.81 102 GLY A CA 1
ATOM 793 C C . GLY A 1 102 ? 3.385 -3.640 10.800 1.00 97.81 102 GLY A C 1
ATOM 794 O O . GLY A 1 102 ? 2.407 -3.677 11.551 1.00 97.81 102 GLY A O 1
ATOM 795 N N . PHE A 1 103 ? 4.021 -2.497 10.526 1.00 98.44 103 PHE A N 1
ATOM 796 C CA . PHE A 1 103 ? 3.589 -1.194 11.032 1.00 98.44 103 PHE A CA 1
ATOM 797 C C . PHE A 1 103 ? 2.159 -0.869 10.586 1.00 98.44 103 PHE A C 1
ATOM 799 O O . PHE A 1 103 ? 1.327 -0.490 11.409 1.00 98.44 103 PHE A O 1
ATOM 806 N N . GLY A 1 104 ? 1.844 -1.079 9.306 1.00 96.81 104 GLY A N 1
ATOM 807 C CA . GLY A 1 104 ? 0.504 -0.861 8.769 1.00 96.81 104 GLY A CA 1
ATOM 808 C C . GLY A 1 104 ? -0.577 -1.724 9.419 1.00 96.81 104 GLY A C 1
ATOM 809 O O . GLY A 1 104 ? -1.680 -1.236 9.657 1.00 96.81 104 GLY A O 1
ATOM 810 N N . ILE A 1 105 ? -0.270 -2.982 9.748 1.00 95.62 105 ILE A N 1
ATOM 811 C CA . ILE A 1 105 ? -1.182 -3.872 10.484 1.00 95.62 105 ILE A CA 1
ATOM 812 C C . ILE A 1 105 ? -1.457 -3.305 11.878 1.00 95.62 105 ILE A C 1
ATOM 814 O O . ILE A 1 105 ? -2.620 -3.191 12.265 1.00 95.62 105 ILE A O 1
ATOM 818 N N . GLY A 1 106 ? -0.410 -2.914 12.611 1.00 96.88 106 GLY A N 1
ATOM 819 C CA . GLY A 1 106 ? -0.541 -2.329 13.949 1.00 96.88 106 GLY A CA 1
ATOM 820 C C . GLY A 1 106 ? -1.320 -1.012 13.944 1.00 96.88 106 GLY A C 1
ATOM 821 O O . GLY A 1 106 ? -2.238 -0.831 14.740 1.00 96.88 106 GLY A O 1
ATOM 822 N N . ALA A 1 107 ? -1.019 -0.123 12.997 1.00 96.50 107 ALA A N 1
ATOM 823 C CA . ALA A 1 107 ? -1.735 1.135 12.811 1.00 96.50 107 ALA A CA 1
ATOM 824 C C . ALA A 1 107 ? -3.222 0.907 12.482 1.00 96.50 107 ALA A C 1
ATOM 826 O O . ALA A 1 107 ? -4.094 1.549 13.072 1.00 96.50 107 ALA A O 1
ATOM 827 N N . ALA A 1 108 ? -3.531 -0.048 11.599 1.00 91.75 108 ALA A N 1
ATOM 828 C CA . ALA A 1 108 ? -4.908 -0.408 11.270 1.00 91.75 108 ALA A CA 1
ATOM 829 C C . ALA A 1 108 ? -5.662 -1.015 12.462 1.00 91.75 108 ALA A C 1
ATOM 831 O O . ALA A 1 108 ? -6.815 -0.648 12.695 1.00 91.75 108 ALA A O 1
ATOM 832 N N . ALA A 1 109 ? -5.006 -1.872 13.249 1.00 92.38 109 ALA A N 1
ATOM 833 C CA . ALA A 1 109 ? -5.556 -2.402 14.498 1.00 92.38 109 ALA A CA 1
ATOM 834 C C . ALA A 1 109 ? -5.803 -1.293 15.540 1.00 92.38 109 ALA A C 1
ATOM 836 O O . ALA A 1 109 ? -6.772 -1.353 16.292 1.00 92.38 109 ALA A O 1
ATOM 837 N N . ALA A 1 110 ? -4.994 -0.228 15.520 1.00 95.06 110 ALA A N 1
ATOM 838 C CA . ALA A 1 110 ? -5.198 1.006 16.282 1.00 95.06 110 ALA A CA 1
ATOM 839 C C . ALA A 1 110 ? -6.205 1.983 15.627 1.00 95.06 110 ALA A C 1
ATOM 841 O O . ALA A 1 110 ? -6.259 3.165 15.969 1.00 95.06 110 ALA A O 1
ATOM 842 N N . VAL A 1 111 ? -7.053 1.496 14.712 1.00 91.75 111 VAL A N 1
ATOM 843 C CA . VAL A 1 111 ? -8.177 2.226 14.093 1.00 91.75 111 VAL A CA 1
ATOM 844 C C . VAL A 1 111 ? -7.750 3.310 13.084 1.00 91.75 111 VAL A C 1
ATOM 846 O O . VAL A 1 111 ? -8.607 4.066 12.603 1.00 91.75 111 VAL A O 1
ATOM 849 N N . LEU A 1 112 ? -6.471 3.362 12.695 1.00 93.75 112 LEU A N 1
ATOM 850 C CA . LEU A 1 112 ? -5.989 4.224 11.610 1.00 93.75 112 LEU A CA 1
ATOM 851 C C . LEU A 1 112 ? -6.307 3.630 10.236 1.00 93.75 112 LEU A C 1
ATOM 853 O O . LEU A 1 112 ? -6.290 2.417 10.037 1.00 93.75 112 LEU A O 1
ATOM 857 N N . THR A 1 113 ? -6.556 4.495 9.259 1.00 94.25 113 THR A N 1
ATOM 858 C CA . THR A 1 113 ? -6.660 4.069 7.859 1.00 94.25 113 THR A CA 1
ATOM 859 C C . THR A 1 113 ? -5.261 4.048 7.265 1.00 94.25 113 THR A C 1
ATOM 861 O O . THR A 1 113 ? -4.660 5.088 7.014 1.00 94.25 113 THR A O 1
ATOM 864 N N . SER A 1 114 ? -4.705 2.853 7.101 1.00 94.12 114 SER A N 1
ATOM 865 C CA . SER A 1 114 ? -3.276 2.659 6.861 1.00 94.12 114 SER A CA 1
ATOM 866 C C . SER A 1 114 ? -3.016 2.354 5.393 1.00 94.12 114 SER A C 1
ATOM 868 O O . SER A 1 114 ? -3.434 1.313 4.890 1.00 94.12 114 SER A O 1
ATOM 870 N N . ILE A 1 115 ? -2.330 3.259 4.695 1.00 95.56 115 ILE A N 1
ATOM 871 C CA . ILE A 1 115 ? -2.049 3.155 3.260 1.00 95.56 115 ILE A CA 1
ATOM 872 C C . ILE A 1 115 ? -0.542 2.959 3.061 1.00 95.56 115 ILE A C 1
ATOM 874 O O . ILE A 1 115 ? 0.216 3.925 2.981 1.00 95.56 115 ILE A O 1
ATOM 878 N N . ALA A 1 116 ? -0.119 1.700 2.969 1.00 95.00 116 ALA A N 1
ATOM 879 C CA . ALA A 1 116 ? 1.282 1.309 2.825 1.00 95.00 116 ALA A CA 1
ATOM 880 C C . ALA A 1 116 ? 1.701 1.257 1.344 1.00 95.00 116 ALA A C 1
ATOM 882 O O . ALA A 1 116 ? 1.093 0.511 0.574 1.00 95.00 116 ALA A O 1
ATOM 883 N N . ASP A 1 117 ? 2.726 2.007 0.930 1.00 94.94 117 ASP A N 1
ATOM 884 C CA . ASP A 1 117 ? 3.312 1.952 -0.422 1.00 94.94 117 ASP A CA 1
ATOM 885 C C . ASP A 1 117 ? 4.588 1.101 -0.422 1.00 94.94 117 ASP A C 1
ATOM 887 O O . ASP A 1 117 ? 5.580 1.445 0.218 1.00 94.94 117 ASP A O 1
ATOM 891 N N . ILE A 1 118 ? 4.550 -0.012 -1.155 1.00 94.81 118 ILE A N 1
ATOM 892 C CA . ILE A 1 118 ? 5.722 -0.826 -1.484 1.00 94.81 118 ILE A CA 1
ATOM 893 C C . ILE A 1 118 ? 6.211 -0.387 -2.863 1.00 94.81 118 ILE A C 1
ATOM 895 O O . ILE A 1 118 ? 5.424 -0.292 -3.811 1.00 94.81 118 ILE A O 1
ATOM 899 N N . GLN A 1 119 ? 7.510 -0.105 -2.981 1.00 93.25 119 GLN A N 1
ATOM 900 C CA . GLN A 1 119 ? 8.054 0.626 -4.126 1.00 93.25 119 GLN A CA 1
ATOM 901 C C . GLN A 1 119 ? 7.875 -0.123 -5.459 1.00 93.25 119 GLN A C 1
ATOM 903 O O . GLN A 1 119 ? 7.536 0.497 -6.469 1.00 93.25 119 GLN A O 1
ATOM 908 N N . PHE A 1 120 ? 8.006 -1.453 -5.441 1.00 92.44 120 PHE A N 1
ATOM 909 C CA . PHE A 1 120 ? 7.669 -2.361 -6.541 1.00 92.44 120 PHE A CA 1
ATOM 910 C C . PHE A 1 120 ? 7.073 -3.657 -5.995 1.00 92.44 120 PHE A C 1
ATOM 912 O O . PHE A 1 120 ? 7.477 -4.144 -4.945 1.00 92.44 120 PHE A O 1
ATOM 919 N N . ALA A 1 121 ? 6.134 -4.261 -6.722 1.00 90.75 121 ALA A N 1
ATOM 920 C CA . ALA A 1 121 ? 5.528 -5.529 -6.328 1.00 90.75 121 ALA A CA 1
ATOM 921 C C . ALA A 1 121 ? 6.550 -6.673 -6.286 1.00 90.75 121 ALA A C 1
ATOM 923 O O . ALA A 1 121 ? 6.351 -7.632 -5.555 1.00 90.75 121 ALA A O 1
ATOM 924 N N . ASP A 1 122 ? 7.653 -6.561 -7.022 1.00 93.12 122 ASP A N 1
ATOM 925 C CA . ASP A 1 122 ? 8.805 -7.458 -6.964 1.00 93.12 122 ASP A CA 1
ATOM 926 C C . ASP A 1 122 ? 9.457 -7.479 -5.561 1.00 93.12 122 ASP A C 1
ATOM 928 O O . ASP A 1 122 ? 10.011 -8.498 -5.156 1.00 93.12 122 ASP A O 1
ATOM 932 N N . TYR A 1 123 ? 9.334 -6.391 -4.793 1.00 96.31 123 TYR A N 1
ATOM 933 C C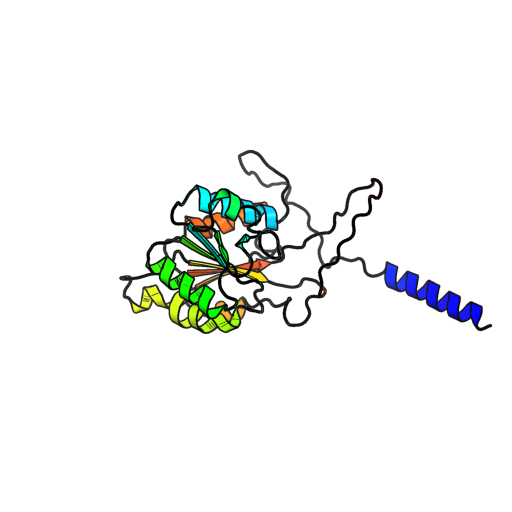A . TYR A 1 123 ? 9.878 -6.238 -3.436 1.00 96.31 123 TYR A CA 1
ATOM 934 C C . TYR A 1 123 ? 8.851 -6.529 -2.339 1.00 96.31 123 TYR A C 1
ATOM 936 O O . TYR A 1 123 ? 9.098 -6.294 -1.167 1.00 96.31 123 TYR A O 1
ATOM 944 N N . ILE A 1 124 ? 7.682 -7.078 -2.679 1.00 93.31 124 ILE A N 1
ATOM 945 C CA . ILE A 1 124 ? 6.654 -7.401 -1.679 1.00 93.31 124 ILE A CA 1
ATOM 946 C C . ILE A 1 124 ? 6.995 -8.640 -0.837 1.00 93.31 124 ILE A C 1
ATOM 948 O O . ILE A 1 124 ? 6.448 -8.832 0.247 1.00 93.31 124 ILE A O 1
ATOM 952 N N . PHE A 1 125 ? 7.866 -9.516 -1.340 1.00 96.88 125 PHE A N 1
ATOM 953 C CA . PHE A 1 125 ? 8.096 -10.838 -0.758 1.00 96.88 125 PHE A CA 1
ATOM 954 C C . PHE A 1 125 ? 8.713 -10.843 0.652 1.00 96.88 125 PHE A C 1
ATOM 956 O O . PHE A 1 125 ? 8.310 -11.706 1.432 1.00 96.88 125 PHE A O 1
ATOM 963 N N . PRO A 1 126 ? 9.584 -9.897 1.061 1.00 98.25 126 PRO A N 1
ATOM 964 C CA . PRO A 1 126 ? 9.973 -9.763 2.466 1.00 98.25 126 PRO A CA 1
ATOM 965 C C . PRO A 1 126 ? 8.768 -9.571 3.401 1.00 98.25 126 PRO A C 1
ATOM 967 O O . PRO A 1 126 ? 8.758 -10.076 4.518 1.00 98.25 126 PRO A O 1
ATOM 970 N N . ALA A 1 127 ? 7.701 -8.915 2.934 1.00 96.19 127 ALA A N 1
ATOM 971 C CA . ALA A 1 127 ? 6.467 -8.715 3.691 1.00 96.19 127 ALA A CA 1
ATOM 972 C C . ALA A 1 127 ? 5.445 -9.861 3.554 1.00 96.19 127 ALA A C 1
ATOM 974 O O . ALA A 1 127 ? 4.330 -9.750 4.071 1.00 96.19 127 ALA A O 1
ATOM 975 N N . PHE A 1 128 ? 5.782 -10.952 2.857 1.00 95.81 128 PHE A N 1
ATOM 976 C CA . PHE A 1 128 ? 4.836 -12.031 2.565 1.00 95.81 128 PHE A CA 1
ATOM 977 C C . PHE A 1 128 ? 4.273 -12.667 3.838 1.00 95.81 128 PHE A C 1
ATOM 979 O O . PHE A 1 128 ? 3.065 -12.861 3.935 1.00 95.81 128 PHE A O 1
ATOM 986 N N . ASP A 1 129 ? 5.119 -12.918 4.840 1.00 97.88 129 ASP A N 1
ATOM 987 C CA . ASP A 1 129 ? 4.689 -13.476 6.126 1.00 97.88 129 ASP A CA 1
ATOM 988 C C . ASP A 1 129 ? 3.703 -12.548 6.860 1.00 97.88 129 ASP A C 1
ATOM 990 O O . ASP A 1 129 ? 2.617 -12.977 7.253 1.00 97.88 129 ASP A O 1
ATOM 994 N N . GLN A 1 130 ? 4.008 -11.248 6.926 1.00 96.38 130 GLN A N 1
ATOM 995 C CA . GLN A 1 130 ? 3.113 -10.245 7.512 1.00 96.38 130 GLN A CA 1
ATOM 996 C C . GLN A 1 130 ? 1.767 -10.183 6.779 1.00 96.38 130 GLN A C 1
ATOM 998 O O . GLN A 1 130 ? 0.719 -10.081 7.407 1.00 96.38 130 GLN A O 1
ATOM 1003 N N . LEU A 1 131 ? 1.747 -10.285 5.450 1.00 92.12 131 LEU A N 1
ATOM 1004 C CA . LEU A 1 131 ? 0.491 -10.292 4.696 1.00 92.12 131 LEU A CA 1
ATOM 1005 C C . LEU A 1 131 ? -0.298 -11.590 4.910 1.00 92.12 131 LEU A C 1
ATOM 1007 O O . LEU A 1 131 ? -1.505 -11.547 5.155 1.00 92.12 131 LEU A O 1
ATOM 1011 N N . VAL A 1 132 ? 0.365 -12.740 4.809 1.00 92.31 132 VAL A N 1
ATOM 1012 C CA . VAL A 1 132 ? -0.290 -14.050 4.736 1.00 92.31 132 VAL A CA 1
ATOM 1013 C C . VAL A 1 132 ? -0.644 -14.604 6.106 1.00 92.31 132 VAL A C 1
ATOM 1015 O O . VAL A 1 132 ? -1.746 -15.131 6.286 1.00 92.31 132 VAL A O 1
ATOM 1018 N N . ASN A 1 133 ? 0.262 -14.522 7.073 1.00 95.38 133 ASN A N 1
ATOM 1019 C CA . ASN A 1 133 ? 0.065 -15.095 8.401 1.00 95.38 133 ASN A CA 1
ATOM 1020 C C . ASN A 1 133 ? -0.543 -14.102 9.383 1.00 95.38 133 ASN A C 1
ATOM 1022 O O . ASN A 1 133 ? -1.439 -14.492 10.131 1.00 95.38 133 ASN A O 1
ATOM 1026 N N . GLU A 1 134 ? -0.161 -12.828 9.313 1.00 95.44 134 GLU A N 1
ATOM 1027 C CA . GLU A 1 134 ? -0.681 -11.814 10.231 1.00 95.44 134 GLU A CA 1
ATOM 1028 C C . GLU A 1 134 ? -1.937 -11.136 9.676 1.00 95.44 134 GLU A C 1
ATOM 1030 O O . GLU A 1 134 ? -3.031 -11.326 10.210 1.00 95.44 134 GLU A O 1
ATOM 1035 N N . ALA A 1 135 ? -1.819 -10.380 8.584 1.00 91.81 135 ALA A N 1
ATOM 1036 C CA . ALA A 1 135 ? -2.882 -9.508 8.090 1.00 91.81 135 ALA A CA 1
ATOM 1037 C C . ALA A 1 135 ? -4.135 -10.295 7.669 1.00 91.81 135 ALA A C 1
ATOM 1039 O O . ALA A 1 135 ? -5.245 -10.000 8.114 1.00 91.81 135 ALA A O 1
ATOM 1040 N N . ALA A 1 136 ? -3.961 -11.343 6.859 1.00 89.94 136 ALA A N 1
ATOM 1041 C CA . ALA A 1 136 ? -5.068 -12.149 6.345 1.00 89.94 136 ALA A CA 1
ATOM 1042 C C . ALA A 1 136 ? -5.884 -12.831 7.454 1.00 89.94 136 ALA A C 1
ATOM 1044 O O . ALA A 1 136 ? -7.106 -12.956 7.364 1.00 89.94 136 ALA A O 1
ATOM 1045 N N . LYS A 1 137 ? -5.204 -13.271 8.517 1.00 91.25 137 LYS A N 1
ATOM 1046 C CA . LYS A 1 137 ? -5.797 -14.081 9.587 1.00 91.25 137 LYS A CA 1
ATOM 1047 C C . LYS A 1 137 ? -6.179 -13.253 10.813 1.00 91.25 137 LYS A C 1
ATOM 1049 O O . LYS A 1 137 ? -6.841 -13.789 11.699 1.00 91.25 137 LYS A O 1
ATOM 1054 N N . TYR A 1 138 ? -5.829 -11.963 10.859 1.00 89.38 138 TYR A N 1
ATOM 1055 C CA . TYR A 1 138 ? -5.950 -11.099 12.039 1.00 89.38 138 TYR A CA 1
ATOM 1056 C C . TYR A 1 138 ? -7.360 -11.083 12.643 1.00 89.38 138 TYR A C 1
ATOM 1058 O O . TYR A 1 138 ? -7.526 -11.261 13.848 1.00 89.38 138 TYR A O 1
ATOM 1066 N N . ARG A 1 139 ? -8.385 -10.937 11.791 1.00 89.50 139 ARG A N 1
ATOM 1067 C CA . ARG A 1 139 ? -9.796 -10.943 12.209 1.00 89.50 139 ARG A CA 1
ATOM 1068 C C . ARG A 1 139 ? -10.287 -12.326 12.620 1.00 89.50 139 ARG A C 1
ATOM 1070 O O . ARG A 1 139 ? -11.060 -12.459 13.563 1.00 89.50 139 ARG A O 1
ATOM 1077 N N . TYR A 1 140 ? -9.860 -13.353 11.892 1.00 92.00 140 TYR A N 1
ATOM 1078 C CA . TYR A 1 140 ? -10.302 -14.722 12.133 1.00 92.00 140 TYR A CA 1
ATOM 1079 C C . TYR A 1 140 ? -9.749 -15.253 13.459 1.00 92.00 140 TYR A C 1
ATOM 1081 O O . TYR A 1 140 ? -10.509 -15.730 14.297 1.00 92.00 140 TYR A O 1
ATOM 1089 N N . ARG A 1 141 ? -8.438 -15.091 13.692 1.00 95.12 141 ARG A N 1
ATOM 1090 C CA . ARG A 1 141 ? -7.759 -15.590 14.900 1.00 95.12 141 ARG A CA 1
ATOM 1091 C C . ARG A 1 141 ? -8.232 -14.923 16.192 1.00 95.12 141 ARG A C 1
ATOM 1093 O O . ARG A 1 141 ? -8.064 -15.496 17.258 1.00 95.12 141 ARG A O 1
ATOM 1100 N N . SER A 1 142 ? -8.800 -13.721 16.098 1.00 90.38 142 SER A N 1
ATOM 1101 C CA . SER A 1 142 ? -9.296 -12.959 17.245 1.00 90.38 142 SER A CA 1
ATOM 1102 C C . SER A 1 142 ? -10.788 -13.170 17.519 1.00 90.38 142 SER A C 1
ATOM 1104 O O . SER A 1 142 ? -11.323 -12.535 18.423 1.00 90.38 142 SER A O 1
ATOM 1106 N N . GLY A 1 143 ? -11.497 -13.983 16.724 1.00 91.9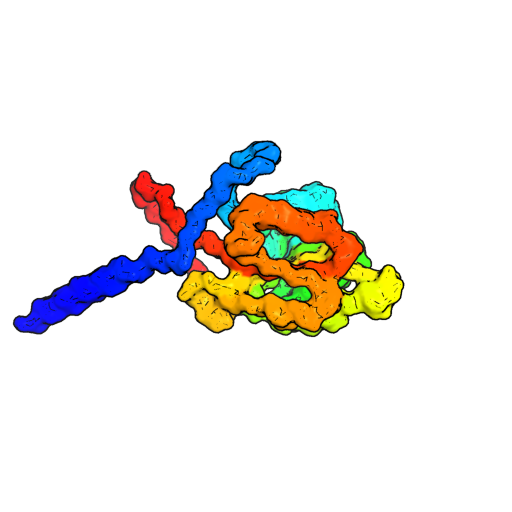4 143 GLY A N 1
ATOM 1107 C CA . GLY A 1 143 ? -12.957 -14.076 16.822 1.00 91.94 143 GLY A CA 1
ATOM 1108 C C . GLY A 1 143 ? -13.661 -12.743 16.532 1.00 91.94 143 GLY A C 1
ATOM 1109 O O . GLY A 1 143 ? -14.714 -12.467 17.094 1.00 91.94 143 GLY A O 1
ATOM 1110 N N . SER A 1 144 ? -13.085 -11.902 15.664 1.00 90.12 144 SER A N 1
ATOM 1111 C CA . SER A 1 144 ? -13.511 -10.517 15.391 1.00 90.12 144 SER A CA 1
ATOM 1112 C C . SER A 1 144 ? -13.357 -9.519 16.550 1.00 90.12 144 SER A C 1
ATOM 1114 O O . SER A 1 144 ? -13.900 -8.421 16.452 1.00 90.12 144 SER A O 1
ATOM 1116 N N . LEU A 1 145 ? -12.599 -9.837 17.606 1.00 90.50 145 LEU A N 1
ATOM 1117 C CA . LEU A 1 145 ? -12.250 -8.855 18.647 1.00 90.50 145 LEU A CA 1
ATOM 1118 C C . LEU A 1 145 ? -11.286 -7.775 18.133 1.00 90.50 145 LEU A C 1
ATOM 1120 O O . LEU A 1 145 ? -11.346 -6.630 18.571 1.00 90.50 145 LEU A O 1
ATOM 1124 N N . PHE A 1 146 ? -10.421 -8.136 17.184 1.00 89.38 146 PHE A N 1
ATOM 1125 C CA . PHE A 1 146 ? -9.478 -7.226 16.538 1.00 89.38 146 PHE A CA 1
ATOM 1126 C C . PHE A 1 146 ? -9.455 -7.463 15.031 1.00 89.38 146 PHE A C 1
ATOM 1128 O O . PHE A 1 146 ? -9.538 -8.608 14.586 1.00 89.38 146 PHE A O 1
ATOM 1135 N N . ASP A 1 147 ? -9.270 -6.411 14.239 1.00 89.88 147 ASP A N 1
ATOM 1136 C CA . ASP A 1 147 ? -9.057 -6.516 12.798 1.00 89.88 147 ASP A CA 1
ATOM 1137 C C . ASP A 1 147 ? -8.105 -5.429 12.289 1.00 89.88 147 ASP A C 1
ATOM 1139 O O . ASP A 1 147 ? -7.868 -4.426 12.954 1.00 89.88 147 ASP A O 1
ATOM 1143 N N . CYS A 1 148 ? -7.555 -5.644 11.098 1.00 89.81 148 CYS A N 1
ATOM 1144 C CA . CYS A 1 148 ? -6.741 -4.668 10.380 1.00 89.81 148 CYS A CA 1
ATOM 1145 C C . CYS A 1 148 ? -7.345 -4.350 9.002 1.00 89.81 148 CYS A C 1
ATOM 1147 O O . CYS A 1 148 ? -6.626 -4.055 8.051 1.00 89.81 148 CYS A O 1
ATOM 1149 N N . GLY A 1 149 ? -8.678 -4.389 8.869 1.00 85.50 149 GLY A N 1
ATOM 1150 C CA . GLY A 1 149 ? -9.379 -4.221 7.587 1.00 85.50 149 GLY A CA 1
ATOM 1151 C C . GLY A 1 149 ? -9.219 -2.839 6.944 1.00 85.50 149 GLY A C 1
ATOM 1152 O O . GLY A 1 149 ? -9.502 -2.665 5.759 1.00 85.50 149 GLY A O 1
ATOM 1153 N N . LYS A 1 150 ? -8.717 -1.867 7.714 1.00 87.94 150 LYS A N 1
ATOM 1154 C CA . LYS A 1 150 ? -8.338 -0.529 7.247 1.00 87.94 150 LYS A CA 1
ATOM 1155 C C . LYS A 1 150 ? -6.915 -0.440 6.682 1.00 87.94 150 LYS A C 1
ATOM 1157 O O . LYS A 1 150 ? -6.453 0.658 6.373 1.00 87.94 150 LYS A O 1
ATOM 1162 N N . LEU A 1 151 ? -6.207 -1.562 6.562 1.00 90.81 151 LEU A N 1
ATOM 1163 C CA . LEU A 1 151 ? -4.931 -1.638 5.862 1.00 90.81 151 LEU A CA 1
ATOM 1164 C C . LEU A 1 151 ? -5.162 -1.816 4.358 1.00 90.81 151 LEU A C 1
ATOM 1166 O O . LEU A 1 151 ? -5.808 -2.766 3.913 1.00 90.81 151 LEU A O 1
ATOM 1170 N N . THR A 1 152 ? -4.569 -0.921 3.575 1.00 92.50 152 THR A N 1
ATOM 1171 C CA . THR A 1 152 ? -4.396 -1.061 2.129 1.00 92.50 152 THR A CA 1
ATOM 1172 C C . THR A 1 152 ? -2.909 -1.032 1.806 1.00 92.50 152 THR A C 1
ATOM 1174 O O . THR A 1 152 ? -2.262 0.003 1.965 1.00 92.50 152 THR 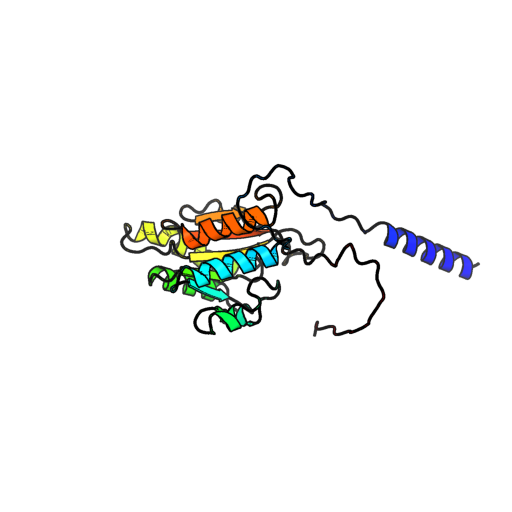A O 1
ATOM 1177 N N . MET A 1 153 ? -2.371 -2.146 1.311 1.00 90.69 153 MET A N 1
ATOM 1178 C CA . MET A 1 153 ? -1.027 -2.180 0.728 1.00 90.69 153 MET A CA 1
ATOM 1179 C C . MET A 1 153 ? -1.133 -1.981 -0.779 1.00 90.69 153 MET A C 1
ATOM 1181 O O . MET A 1 153 ? -1.993 -2.567 -1.442 1.00 90.69 153 MET A O 1
ATOM 1185 N N . ARG A 1 154 ? -0.270 -1.129 -1.320 1.00 92.44 154 ARG A N 1
ATOM 1186 C CA . ARG A 1 154 ? -0.230 -0.783 -2.735 1.00 92.44 154 ARG A CA 1
ATOM 1187 C C . ARG A 1 154 ? 1.179 -0.950 -3.286 1.00 92.44 154 ARG A C 1
ATOM 1189 O O . ARG A 1 154 ? 2.133 -0.512 -2.661 1.00 92.44 154 ARG A O 1
ATOM 1196 N N . ALA A 1 155 ? 1.282 -1.515 -4.488 1.00 89.06 155 ALA A N 1
ATOM 1197 C CA . ALA A 1 155 ? 2.559 -1.682 -5.180 1.00 89.06 155 ALA A CA 1
ATOM 1198 C C . ALA A 1 155 ? 2.400 -1.553 -6.709 1.00 89.06 155 ALA A C 1
ATOM 1200 O O . ALA A 1 155 ? 1.423 -2.076 -7.261 1.00 89.06 155 ALA A O 1
ATOM 1201 N N . PRO A 1 156 ? 3.319 -0.874 -7.422 1.00 89.94 156 PRO A N 1
ATOM 1202 C CA . PRO A 1 156 ? 3.448 -0.967 -8.880 1.00 89.94 156 PRO A CA 1
ATOM 1203 C C . PRO A 1 156 ? 3.828 -2.390 -9.313 1.00 89.94 156 PRO A C 1
ATOM 1205 O O . PRO A 1 156 ? 4.709 -2.994 -8.721 1.00 89.94 156 PRO A O 1
ATOM 1208 N N . CYS A 1 157 ? 3.190 -2.932 -10.345 1.00 86.06 157 CYS A N 1
ATOM 1209 C CA . CYS A 1 157 ? 3.412 -4.283 -10.851 1.00 86.06 157 CYS A CA 1
ATOM 1210 C C . CYS A 1 157 ? 3.276 -4.370 -12.379 1.00 86.06 157 CYS A C 1
ATOM 1212 O O . CYS A 1 157 ? 2.708 -3.497 -13.046 1.00 86.06 157 CYS A O 1
ATOM 1214 N N . GLY A 1 158 ? 3.754 -5.488 -12.922 1.00 85.44 158 GLY A N 1
ATOM 1215 C CA . GLY A 1 158 ? 3.640 -5.865 -14.324 1.00 85.44 158 GLY A CA 1
ATOM 1216 C C . GLY A 1 158 ? 4.782 -5.376 -15.211 1.00 85.44 158 GLY A C 1
ATOM 1217 O O . GLY A 1 158 ? 5.745 -4.761 -14.773 1.00 85.44 158 GLY A O 1
ATOM 1218 N N . ALA A 1 159 ? 4.622 -5.621 -16.512 1.00 84.94 159 ALA A N 1
ATOM 1219 C CA . ALA A 1 159 ? 5.628 -5.386 -17.544 1.00 84.94 159 ALA A CA 1
ATOM 1220 C C . ALA A 1 159 ? 5.894 -3.918 -17.956 1.00 84.94 159 ALA A C 1
ATOM 1222 O O . ALA A 1 159 ? 5.057 -3.331 -18.637 1.00 84.94 159 ALA A O 1
ATOM 1223 N N . VAL A 1 160 ? 7.066 -3.340 -17.643 1.00 82.06 160 VAL A N 1
ATOM 1224 C CA . VAL A 1 160 ? 7.461 -1.975 -18.103 1.00 82.06 160 VAL A CA 1
ATOM 1225 C C . VAL A 1 160 ? 8.247 -1.955 -19.428 1.00 82.06 160 VAL A C 1
ATOM 1227 O O . VAL A 1 160 ? 8.639 -0.898 -19.913 1.00 82.06 160 VAL A O 1
ATOM 1230 N N . GLY A 1 161 ? 8.524 -3.125 -20.012 1.00 86.44 161 GLY A N 1
ATOM 1231 C CA . GLY A 1 161 ? 9.292 -3.290 -21.255 1.00 86.44 161 GLY A CA 1
ATOM 1232 C C . GLY A 1 161 ? 10.793 -3.547 -21.063 1.00 86.44 161 GLY A C 1
ATOM 1233 O O . GLY A 1 161 ? 11.359 -4.334 -21.812 1.00 86.44 161 GLY A O 1
ATOM 1234 N N . TYR A 1 162 ? 11.426 -2.954 -20.047 1.00 86.88 162 TYR A N 1
ATOM 1235 C CA . TYR A 1 162 ? 12.870 -3.104 -19.770 1.00 86.88 162 TYR A CA 1
ATOM 1236 C C . TYR A 1 162 ? 13.202 -3.341 -18.283 1.00 86.88 162 TYR A C 1
ATOM 1238 O O . TYR A 1 162 ? 14.351 -3.214 -17.876 1.00 86.88 162 TYR A O 1
ATOM 1246 N N . GLY A 1 163 ? 12.207 -3.698 -17.466 1.00 86.81 163 GLY A N 1
ATOM 1247 C CA . GLY A 1 163 ? 12.356 -3.862 -16.012 1.00 86.81 163 GLY A CA 1
ATOM 1248 C C . GLY A 1 163 ? 13.094 -5.127 -15.554 1.00 86.81 163 GLY A C 1
ATOM 1249 O O . GLY A 1 163 ? 13.395 -5.263 -14.370 1.00 86.81 163 GLY A O 1
ATOM 1250 N N . ALA A 1 164 ? 13.407 -6.037 -16.482 1.00 93.38 164 ALA A N 1
ATOM 1251 C CA . ALA A 1 164 ? 14.103 -7.298 -16.220 1.00 93.38 164 ALA A CA 1
ATOM 1252 C C . ALA A 1 164 ? 13.457 -8.110 -15.074 1.00 93.38 164 ALA A C 1
ATOM 1254 O O . ALA A 1 164 ? 12.246 -8.297 -15.082 1.00 93.38 164 ALA A O 1
ATOM 1255 N N . LEU A 1 165 ? 14.247 -8.642 -14.137 1.00 93.88 165 LEU A N 1
ATOM 1256 C CA . LEU A 1 165 ? 13.776 -9.607 -13.135 1.00 93.88 165 LEU A CA 1
ATOM 1257 C C . LEU A 1 165 ? 13.032 -8.967 -11.950 1.00 93.88 165 LEU A C 1
ATOM 1259 O O . LEU A 1 165 ? 12.184 -9.626 -11.354 1.00 93.88 165 LEU A O 1
ATOM 1263 N N . TYR A 1 166 ? 13.359 -7.717 -11.606 1.00 93.94 166 TYR A N 1
ATOM 1264 C CA . TYR A 1 166 ? 12.959 -7.090 -10.334 1.00 93.94 166 TYR A CA 1
ATOM 1265 C C . TYR A 1 166 ? 12.156 -5.791 -10.495 1.00 93.94 166 TYR A C 1
ATOM 1267 O O . TYR A 1 166 ? 11.930 -5.075 -9.527 1.00 93.94 166 TYR A O 1
ATOM 1275 N N . HIS A 1 167 ? 11.714 -5.481 -11.715 1.00 92.62 167 HIS A N 1
ATOM 1276 C CA . HIS A 1 167 ? 10.796 -4.370 -11.989 1.00 92.62 167 HIS A CA 1
ATOM 1277 C C . HIS A 1 167 ? 9.748 -4.769 -13.043 1.00 92.62 167 HIS A C 1
ATOM 1279 O O . HIS A 1 167 ? 9.440 -4.000 -13.962 1.00 92.62 167 HIS A O 1
ATOM 1285 N N . TYR A 1 168 ? 9.274 -6.018 -12.994 1.00 86.38 168 TYR A N 1
ATOM 1286 C CA . TYR A 1 168 ? 8.432 -6.599 -14.052 1.00 86.38 168 TYR A CA 1
ATOM 1287 C C . TYR A 1 168 ? 7.372 -7.586 -13.540 1.00 86.38 168 TYR A C 1
ATOM 1289 O O . TYR A 1 168 ? 6.437 -7.933 -14.274 1.00 86.38 168 TYR A O 1
ATOM 1297 N N . GLN A 1 169 ? 7.495 -8.076 -12.305 1.00 87.25 169 GLN A N 1
ATOM 1298 C CA . GLN A 1 169 ? 6.694 -9.199 -11.832 1.00 87.25 169 GLN A CA 1
ATOM 1299 C C . GLN A 1 169 ? 5.209 -8.860 -11.652 1.00 87.25 169 GLN A C 1
ATOM 1301 O O . GLN A 1 169 ? 4.778 -7.716 -11.497 1.00 87.25 169 GLN A O 1
ATOM 1306 N N . SER A 1 170 ? 4.390 -9.909 -11.699 1.00 90.44 170 SER A N 1
ATOM 1307 C CA . SER A 1 170 ? 2.945 -9.884 -11.460 1.00 90.44 170 SER A CA 1
ATOM 1308 C C . SER A 1 170 ? 2.615 -10.929 -10.389 1.00 90.44 170 SER A C 1
ATOM 1310 O O . SER A 1 170 ? 2.252 -12.054 -10.730 1.00 90.44 170 SER A O 1
ATOM 1312 N N . PRO A 1 171 ? 2.821 -10.605 -9.098 1.00 89.56 171 PRO A N 1
ATOM 1313 C CA . PRO A 1 171 ? 2.800 -11.602 -8.033 1.00 89.56 171 PRO A CA 1
ATOM 1314 C C . PRO A 1 171 ? 1.393 -11.913 -7.501 1.00 89.56 171 PRO A C 1
ATOM 1316 O O . PRO A 1 171 ? 1.270 -12.567 -6.470 1.00 89.56 171 PRO A O 1
ATOM 1319 N N . GLU A 1 172 ? 0.314 -11.480 -8.168 1.00 86.06 172 GLU A N 1
ATOM 1320 C CA . GLU A 1 172 ? -1.058 -11.635 -7.660 1.00 86.06 172 GLU A CA 1
ATOM 1321 C C . GLU A 1 172 ? -1.430 -13.082 -7.298 1.00 86.06 172 GLU A C 1
ATOM 1323 O O . GLU A 1 172 ? -2.162 -13.306 -6.334 1.00 86.06 172 GLU A O 1
ATOM 1328 N N . ALA A 1 173 ? -0.900 -14.065 -8.032 1.00 86.88 173 ALA A N 1
ATOM 1329 C CA . ALA A 1 173 ? -1.197 -15.477 -7.819 1.00 86.88 173 ALA A CA 1
ATOM 1330 C C . ALA A 1 173 ? -0.663 -15.996 -6.474 1.00 86.88 173 ALA A C 1
ATOM 1332 O O . ALA A 1 173 ? -1.322 -16.825 -5.849 1.00 86.88 173 ALA A O 1
ATOM 1333 N N . TYR A 1 174 ? 0.468 -15.467 -5.988 1.00 88.75 174 TYR A N 1
ATOM 1334 C CA . TYR A 1 174 ? 1.023 -15.838 -4.681 1.00 88.75 174 TYR A CA 1
ATOM 1335 C C . TYR A 1 174 ? 0.082 -15.465 -3.530 1.00 88.75 174 TYR A C 1
ATOM 1337 O O . TYR A 1 174 ? 0.034 -16.155 -2.515 1.00 88.75 174 TYR A O 1
ATOM 1345 N N . PHE A 1 175 ? -0.704 -14.401 -3.702 1.00 86.88 175 PHE A N 1
ATOM 1346 C CA . PHE A 1 175 ? -1.641 -13.915 -2.689 1.00 86.88 175 PHE A CA 1
ATOM 1347 C C . PHE A 1 175 ? -3.069 -14.423 -2.901 1.00 86.88 175 PHE A C 1
ATOM 1349 O O . PHE A 1 175 ? -3.839 -14.490 -1.946 1.00 86.88 175 PHE A O 1
ATOM 1356 N N . ALA A 1 176 ? -3.432 -14.814 -4.127 1.00 83.81 176 ALA A N 1
ATOM 1357 C CA . ALA A 1 176 ? -4.779 -15.275 -4.467 1.00 83.81 176 ALA A CA 1
ATOM 1358 C C . ALA A 1 176 ? -5.221 -16.514 -3.667 1.00 83.81 176 ALA A C 1
ATOM 1360 O O . ALA A 1 176 ? -6.411 -16.683 -3.411 1.00 83.81 176 ALA A O 1
ATOM 1361 N N . HIS A 1 177 ? -4.277 -17.357 -3.238 1.00 88.44 177 HIS A N 1
ATOM 1362 C CA . HIS A 1 177 ? -4.547 -18.545 -2.420 1.00 88.44 177 HIS A CA 1
ATOM 1363 C C . HIS A 1 177 ? -4.526 -18.273 -0.902 1.00 88.44 177 HIS A C 1
ATOM 1365 O O . HIS A 1 177 ? -4.413 -19.197 -0.104 1.00 88.44 177 HIS A O 1
ATOM 1371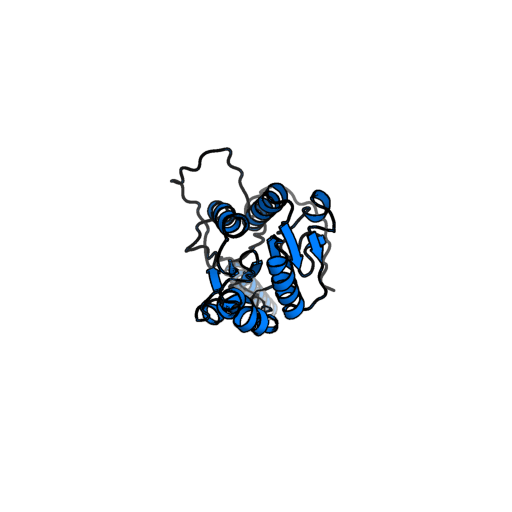 N N . THR A 1 178 ? -4.624 -17.011 -0.474 1.00 85.56 178 THR A N 1
ATOM 1372 C CA . THR A 1 178 ? -4.624 -16.641 0.949 1.00 85.56 178 THR A CA 1
ATOM 1373 C C . THR A 1 178 ? -5.996 -16.105 1.378 1.00 85.56 178 THR A C 1
ATOM 1375 O O . THR A 1 178 ? -6.293 -14.928 1.149 1.00 85.56 178 THR A O 1
ATOM 1378 N N . PRO A 1 179 ? -6.848 -16.924 2.029 1.00 87.62 179 PRO A N 1
ATOM 1379 C CA . PRO A 1 179 ? -8.122 -16.459 2.571 1.00 87.62 179 PRO A CA 1
ATOM 1380 C C . PRO A 1 179 ? -7.934 -15.309 3.566 1.00 87.62 179 PRO A C 1
ATOM 1382 O O . PRO A 1 179 ? -7.061 -15.366 4.428 1.00 87.62 179 PRO A O 1
ATOM 1385 N N . GLY A 1 180 ? -8.775 -14.279 3.454 1.00 82.38 180 GLY A N 1
ATOM 1386 C CA . GLY A 1 180 ? -8.722 -13.074 4.290 1.00 82.38 180 GLY A CA 1
ATOM 1387 C C . GLY A 1 180 ? -8.055 -11.868 3.622 1.00 82.38 180 GLY A C 1
ATOM 1388 O O . GLY A 1 180 ? -8.317 -10.734 4.033 1.00 82.38 180 GLY A O 1
ATOM 1389 N N . LEU A 1 181 ? -7.281 -12.085 2.551 1.00 84.50 181 LEU A N 1
ATOM 1390 C CA . LEU A 1 181 ? -6.794 -11.012 1.683 1.00 84.50 181 LEU A CA 1
ATOM 1391 C C . LEU A 1 181 ? -7.759 -10.754 0.528 1.00 84.50 181 LEU A C 1
ATOM 1393 O O . LEU A 1 181 ? -8.286 -11.677 -0.094 1.00 84.50 181 LEU A O 1
ATOM 1397 N N . LYS A 1 182 ? -7.931 -9.480 0.181 1.00 81.50 182 LYS A N 1
ATOM 1398 C CA . LYS A 1 182 ? -8.546 -9.068 -1.083 1.00 81.50 182 LYS A CA 1
ATOM 1399 C C . LYS A 1 182 ? -7.457 -8.602 -2.031 1.00 81.50 182 LYS A C 1
ATOM 1401 O O . LYS A 1 182 ? -6.837 -7.564 -1.818 1.00 81.50 182 LYS A O 1
ATOM 1406 N N . VAL A 1 183 ? -7.238 -9.379 -3.084 1.00 78.31 183 VAL A N 1
ATOM 1407 C CA . VAL A 1 183 ? -6.221 -9.111 -4.100 1.00 78.31 183 VAL A CA 1
ATOM 1408 C C . VAL A 1 183 ? -6.874 -8.411 -5.282 1.00 78.31 183 VAL A C 1
ATOM 1410 O O . VAL A 1 183 ? -7.722 -8.986 -5.965 1.00 78.31 183 VAL A O 1
ATOM 1413 N N . ARG A 1 184 ? -6.488 -7.161 -5.540 1.00 75.12 184 ARG A N 1
ATOM 1414 C CA . ARG A 1 184 ? -7.019 -6.381 -6.668 1.00 75.12 184 ARG A CA 1
ATOM 1415 C C . ARG A 1 184 ? -5.885 -5.987 -7.586 1.00 75.12 184 ARG A C 1
ATOM 1417 O O . ARG A 1 184 ? -5.112 -5.095 -7.253 1.00 75.12 184 ARG A O 1
ATOM 1424 N N . LYS A 1 185 ? -5.806 -6.628 -8.753 1.00 66.69 185 LYS A N 1
ATOM 1425 C CA . LYS A 1 185 ? -4.942 -6.157 -9.832 1.00 66.69 185 LYS A CA 1
ATOM 1426 C C . LYS A 1 185 ? -5.685 -5.103 -10.636 1.00 66.69 185 LYS A C 1
ATOM 1428 O O . LYS A 1 185 ? -6.651 -5.423 -11.323 1.00 66.69 185 LYS A O 1
ATOM 1433 N N . LEU A 1 186 ? -5.214 -3.864 -10.608 1.00 57.84 186 LEU A N 1
ATOM 1434 C CA . LEU A 1 186 ? -5.794 -2.762 -11.381 1.00 57.84 186 LEU A CA 1
ATOM 1435 C C . LEU A 1 186 ? -5.470 -2.865 -12.887 1.00 57.84 186 LEU A C 1
ATOM 1437 O O . LEU A 1 186 ? -5.208 -1.855 -13.514 1.00 57.84 186 LEU A O 1
ATOM 1441 N N . HIS A 1 187 ? -5.413 -4.067 -13.476 1.00 52.34 187 HIS A N 1
ATOM 1442 C CA . HIS A 1 187 ? -4.930 -4.319 -14.840 1.00 52.34 187 HIS A CA 1
ATOM 1443 C C . HIS A 1 187 ? -5.675 -3.470 -15.889 1.00 52.34 187 HIS A C 1
ATOM 1445 O O . HIS A 1 187 ? -6.898 -3.397 -15.834 1.00 52.34 187 HIS A O 1
ATOM 1451 N N . PHE A 1 188 ? -4.979 -2.921 -16.895 1.00 44.75 188 PHE A N 1
ATOM 1452 C CA . PHE A 1 188 ? -5.582 -2.101 -17.965 1.00 44.75 188 PHE A CA 1
ATOM 1453 C C . PHE A 1 188 ? -6.762 -2.781 -18.697 1.00 44.75 188 PHE A C 1
ATOM 1455 O O . PHE A 1 188 ? -7.597 -2.090 -19.273 1.00 44.75 188 PHE A O 1
ATOM 1462 N N . ARG A 1 189 ? -6.862 -4.121 -18.659 1.00 36.12 189 ARG A N 1
ATOM 1463 C CA . ARG A 1 189 ? -7.982 -4.893 -19.236 1.00 36.12 189 ARG A CA 1
ATOM 1464 C C . ARG A 1 189 ? -9.192 -5.071 -18.299 1.00 36.12 189 ARG A C 1
ATOM 1466 O O . ARG A 1 189 ? -10.280 -5.331 -18.795 1.00 36.12 189 ARG A O 1
ATOM 1473 N N . VAL A 1 190 ? -9.010 -4.963 -16.977 1.00 35.50 190 VAL A N 1
ATOM 1474 C CA . VAL A 1 190 ? -10.040 -5.250 -15.946 1.00 35.50 190 VAL A CA 1
ATOM 1475 C C . VAL A 1 190 ? -10.480 -3.977 -15.215 1.00 35.50 190 VAL A C 1
ATOM 1477 O O . VAL A 1 190 ? -11.670 -3.782 -14.993 1.00 35.50 190 VAL A O 1
ATOM 1480 N N . THR A 1 191 ? -9.562 -3.049 -14.942 1.00 39.84 191 THR A N 1
ATOM 1481 C CA . THR A 1 191 ? -9.897 -1.644 -14.690 1.00 39.84 191 THR A CA 1
ATOM 1482 C C . THR A 1 191 ? -9.492 -0.826 -15.891 1.00 39.84 191 THR A C 1
ATOM 1484 O O . THR A 1 191 ? -8.334 -0.463 -16.097 1.00 39.84 191 THR A O 1
ATOM 1487 N N . ARG A 1 192 ? -10.508 -0.551 -16.692 1.00 51.34 192 ARG A N 1
ATOM 1488 C CA . ARG A 1 192 ? -10.474 0.416 -17.767 1.00 51.34 192 ARG A CA 1
ATOM 1489 C C . ARG A 1 192 ? -10.026 1.770 -17.188 1.00 51.34 192 ARG A C 1
ATOM 1491 O O . ARG A 1 192 ? -10.782 2.420 -16.502 1.00 51.34 192 ARG A O 1
ATOM 1498 N N . PHE A 1 193 ? -8.812 2.232 -17.464 1.00 62.00 193 PHE A N 1
ATOM 1499 C CA . PHE A 1 193 ? -8.481 3.672 -17.467 1.00 62.00 193 PHE A CA 1
ATOM 1500 C C . PHE A 1 193 ? -8.341 4.418 -16.102 1.00 62.00 193 PHE A C 1
ATOM 1502 O O . PHE A 1 193 ? -8.790 3.945 -15.052 1.00 62.00 193 PHE A O 1
ATOM 1509 N N . PRO A 1 194 ? -7.716 5.622 -16.090 1.00 58.44 194 PRO A N 1
ATOM 1510 C CA . PRO A 1 194 ? -7.529 6.463 -14.893 1.00 58.44 194 PRO A CA 1
ATOM 1511 C C . PRO A 1 194 ? -8.812 6.728 -14.091 1.00 58.44 194 PRO A C 1
ATOM 1513 O O . PRO A 1 194 ? -8.780 6.771 -12.860 1.00 58.44 194 PRO A O 1
ATOM 1516 N N . GLN A 1 195 ? -9.954 6.817 -14.776 1.00 63.09 195 GLN A N 1
ATOM 1517 C CA . GLN A 1 195 ? -11.264 7.042 -14.161 1.00 63.09 195 GLN A CA 1
ATOM 1518 C C . GLN A 1 195 ? -11.693 5.900 -13.221 1.00 63.09 195 GLN A C 1
ATOM 1520 O O . GLN A 1 195 ? -12.133 6.160 -12.100 1.00 63.09 195 GLN A O 1
ATOM 1525 N N . PHE A 1 196 ? -11.492 4.634 -13.610 1.00 67.06 196 PHE A N 1
ATOM 1526 C CA . PHE A 1 196 ? -11.821 3.504 -12.741 1.00 67.06 196 PHE A CA 1
ATOM 1527 C C . PHE A 1 196 ? -10.783 3.338 -11.638 1.00 67.06 196 PHE A C 1
ATOM 1529 O O . PHE A 1 196 ? -11.149 2.960 -10.532 1.00 67.06 196 PHE A O 1
ATOM 1536 N N . CYS A 1 197 ? -9.510 3.662 -11.890 1.00 67.38 197 CYS A N 1
ATOM 1537 C CA . CYS A 1 197 ? -8.476 3.592 -10.859 1.00 67.38 197 CYS A CA 1
ATOM 1538 C C . CYS A 1 197 ? -8.820 4.476 -9.653 1.00 67.38 197 CYS A C 1
ATOM 1540 O O . CYS A 1 197 ? -8.772 3.994 -8.523 1.00 67.38 197 CYS A O 1
ATOM 1542 N N . LYS A 1 198 ? -9.248 5.725 -9.887 1.00 70.75 198 LYS A N 1
ATOM 1543 C CA . LYS A 1 198 ? -9.669 6.632 -8.811 1.00 70.75 198 LYS A CA 1
ATOM 1544 C C . LYS A 1 198 ? -10.851 6.069 -8.021 1.00 70.75 198 LYS A C 1
ATOM 1546 O O . LYS A 1 198 ? -10.774 5.973 -6.800 1.00 70.75 198 LYS A O 1
ATOM 1551 N N . VAL A 1 199 ? -11.933 5.692 -8.704 1.00 70.44 199 VAL A N 1
ATOM 1552 C CA . VAL A 1 199 ? -13.162 5.194 -8.056 1.00 70.44 199 VAL A CA 1
ATOM 1553 C C . VAL A 1 199 ? -12.896 3.896 -7.299 1.00 70.44 199 VAL A C 1
ATOM 1555 O O . VAL A 1 199 ? -13.334 3.736 -6.161 1.00 70.44 199 VAL A O 1
ATOM 1558 N N . HIS A 1 200 ? -12.145 2.983 -7.909 1.00 72.50 200 HIS A N 1
ATOM 1559 C CA . HIS A 1 200 ? -11.821 1.700 -7.310 1.00 72.50 200 HIS A CA 1
ATOM 1560 C C . HIS A 1 200 ? -10.927 1.883 -6.090 1.00 72.50 200 HIS A C 1
ATOM 1562 O O . HIS A 1 200 ? -11.277 1.403 -5.017 1.00 72.50 200 HIS A O 1
ATOM 1568 N N . LEU A 1 201 ? -9.834 2.641 -6.212 1.00 71.12 201 LEU A N 1
ATOM 1569 C CA . LEU A 1 201 ? -8.948 2.914 -5.086 1.00 71.12 201 LEU A CA 1
ATOM 1570 C C . LEU A 1 201 ? -9.697 3.626 -3.955 1.00 71.12 201 LEU A C 1
ATOM 1572 O O . LEU A 1 201 ? -9.543 3.240 -2.807 1.00 71.12 201 LEU A O 1
ATOM 1576 N N . LEU A 1 202 ? -10.580 4.582 -4.252 1.00 69.06 202 LEU A N 1
ATOM 1577 C CA . LEU A 1 202 ? -11.419 5.201 -3.222 1.00 69.06 202 LEU A CA 1
ATOM 1578 C C . LEU A 1 202 ? -12.374 4.216 -2.554 1.00 69.06 202 LEU A C 1
ATOM 1580 O O . LEU A 1 202 ? -12.574 4.296 -1.347 1.00 69.06 202 LEU A O 1
ATOM 1584 N N . SER A 1 203 ? -12.947 3.275 -3.305 1.00 71.56 203 SER A N 1
ATOM 1585 C CA . SER A 1 203 ? -13.789 2.233 -2.713 1.00 71.56 203 SER A CA 1
ATOM 1586 C C . SER A 1 203 ? -13.000 1.343 -1.752 1.00 71.56 203 SER A C 1
ATOM 1588 O O . SER A 1 203 ? -13.510 1.012 -0.687 1.00 71.56 203 SER A O 1
ATOM 1590 N N . VAL A 1 204 ? -11.742 1.036 -2.078 1.00 69.50 204 VAL A N 1
ATOM 1591 C CA . VAL A 1 204 ? -10.840 0.286 -1.198 1.00 69.50 204 VAL A CA 1
ATOM 1592 C C . VAL A 1 204 ? -10.512 1.102 0.054 1.00 69.50 204 VAL A C 1
ATOM 1594 O O . VAL A 1 204 ? -10.728 0.637 1.168 1.00 69.50 204 VAL A O 1
ATOM 1597 N N . LEU A 1 205 ? -10.071 2.348 -0.131 1.00 68.81 205 LEU A N 1
ATOM 1598 C CA . LEU A 1 205 ? -9.594 3.211 0.951 1.00 68.81 205 LEU A CA 1
ATOM 1599 C C . LEU A 1 205 ? -10.697 3.649 1.923 1.00 68.81 205 LEU A C 1
ATOM 1601 O O . LEU A 1 205 ? -10.432 3.788 3.110 1.00 68.81 205 LEU A O 1
ATOM 1605 N N . LEU A 1 206 ? -11.917 3.894 1.432 1.00 63.25 206 LEU A N 1
ATOM 1606 C CA . LEU A 1 206 ? -12.995 4.496 2.229 1.00 63.25 206 LEU A CA 1
ATOM 1607 C C . LEU A 1 206 ? -14.094 3.517 2.652 1.00 63.25 206 LEU A C 1
ATOM 1609 O O . LEU A 1 206 ? -14.861 3.841 3.555 1.00 63.25 206 LEU A O 1
ATOM 1613 N N . LYS A 1 207 ? -14.229 2.354 1.996 1.00 56.19 207 LYS A N 1
ATOM 1614 C CA . LYS A 1 207 ? -15.343 1.418 2.252 1.00 56.19 207 LYS A CA 1
ATOM 1615 C C . LYS A 1 207 ? -14.914 0.046 2.771 1.00 56.19 207 LYS A C 1
ATOM 1617 O O . LYS A 1 207 ? -15.791 -0.768 3.062 1.00 56.19 207 LYS A O 1
ATOM 1622 N N . SER A 1 208 ? -13.618 -0.239 2.918 1.00 52.84 208 SER A N 1
ATOM 1623 C CA . SER A 1 208 ? -13.183 -1.500 3.527 1.00 52.84 208 SER A CA 1
ATOM 1624 C C . SER A 1 208 ? -13.419 -1.485 5.043 1.00 52.84 208 SER A C 1
ATOM 1626 O O . SER A 1 208 ? -12.632 -0.938 5.809 1.00 52.84 208 SER A O 1
ATOM 1628 N N . SER A 1 209 ? -14.533 -2.078 5.482 1.00 45.88 209 SER A N 1
ATOM 1629 C CA . SER A 1 209 ? -14.831 -2.364 6.896 1.00 45.88 209 SER A CA 1
ATOM 1630 C C . SER A 1 209 ? -14.524 -3.816 7.293 1.00 45.88 209 SER A C 1
ATOM 1632 O O . SER A 1 209 ? -14.677 -4.186 8.455 1.00 45.88 209 SER A O 1
ATOM 1634 N N . THR A 1 210 ? -14.122 -4.662 6.332 1.00 40.69 210 THR A N 1
ATOM 1635 C CA . THR A 1 210 ? -13.878 -6.102 6.525 1.00 40.69 210 THR A CA 1
ATOM 1636 C C . THR A 1 210 ? -12.815 -6.633 5.546 1.00 40.69 210 THR A C 1
ATOM 1638 O O . THR A 1 210 ? -13.010 -6.587 4.330 1.00 40.69 210 THR A O 1
ATOM 1641 N N . GLY A 1 211 ? -11.713 -7.184 6.074 1.00 43.91 211 GLY A N 1
ATOM 1642 C CA . GLY A 1 211 ? -10.624 -7.819 5.307 1.00 43.91 211 GLY A CA 1
ATOM 1643 C C . GLY A 1 211 ? -9.494 -6.866 4.892 1.00 43.91 211 GLY A C 1
ATOM 1644 O O . GLY A 1 211 ? -9.735 -5.688 4.656 1.00 43.91 211 GLY A O 1
ATOM 1645 N N . VAL A 1 212 ? -8.263 -7.380 4.820 1.00 47.50 212 VAL A N 1
ATOM 1646 C CA . VAL A 1 212 ? -7.073 -6.613 4.402 1.00 47.50 212 VAL A CA 1
ATOM 1647 C C . VAL A 1 212 ? -6.990 -6.606 2.882 1.00 47.50 212 VAL A C 1
ATOM 1649 O O . VAL A 1 212 ? -7.077 -7.662 2.252 1.00 47.50 212 VAL A O 1
ATOM 1652 N N . GLU A 1 213 ? -6.810 -5.435 2.272 1.00 50.41 213 GLU A N 1
ATOM 1653 C CA . GLU A 1 213 ? -6.705 -5.328 0.814 1.00 50.41 213 GLU A CA 1
ATOM 1654 C C . GLU A 1 213 ? -5.237 -5.188 0.373 1.00 50.41 213 GLU A C 1
ATOM 1656 O O . GLU A 1 213 ? -4.533 -4.243 0.738 1.00 50.41 213 GLU A O 1
ATOM 1661 N N . ALA A 1 214 ? -4.780 -6.133 -0.453 1.00 41.41 214 ALA A N 1
ATOM 1662 C CA . ALA A 1 214 ? -3.512 -6.074 -1.170 1.00 41.41 214 ALA A CA 1
ATOM 1663 C C . ALA A 1 214 ? -3.792 -5.646 -2.622 1.00 41.41 214 ALA A C 1
ATOM 1665 O O . ALA A 1 214 ? -4.214 -6.438 -3.472 1.00 41.41 214 ALA A O 1
ATOM 1666 N N . GLY A 1 215 ? -3.618 -4.358 -2.909 1.00 42.25 215 GLY A N 1
ATOM 1667 C CA . GLY A 1 215 ? -3.816 -3.785 -4.236 1.00 42.25 215 GLY A CA 1
ATOM 1668 C C . GLY A 1 215 ? -2.546 -3.865 -5.084 1.00 42.25 215 GLY A C 1
ATOM 1669 O O . GLY A 1 215 ? -1.583 -3.139 -4.843 1.00 42.25 215 GLY A O 1
ATOM 1670 N N . PHE A 1 216 ? -2.563 -4.676 -6.140 1.00 38.00 216 PHE A N 1
ATOM 1671 C CA . PHE A 1 216 ? -1.506 -4.722 -7.153 1.00 38.00 216 PHE A CA 1
ATOM 1672 C C . PHE A 1 216 ? -1.863 -3.766 -8.301 1.00 38.00 216 PHE A C 1
ATOM 1674 O O . PHE A 1 216 ? -2.924 -3.869 -8.913 1.00 38.00 216 PHE A O 1
ATOM 1681 N N . ARG A 1 217 ? -1.014 -2.790 -8.620 1.00 33.47 217 ARG A N 1
ATOM 1682 C CA . ARG A 1 217 ? -1.283 -1.832 -9.707 1.00 33.47 217 ARG A CA 1
ATOM 1683 C C . ARG A 1 217 ? -0.557 -2.216 -10.982 1.00 33.47 217 ARG A C 1
ATOM 1685 O O . ARG A 1 217 ? 0.648 -2.355 -10.896 1.00 33.47 217 ARG A O 1
ATOM 1692 N N . PRO A 1 218 ? -1.154 -2.223 -12.183 1.00 30.47 218 PRO A N 1
ATOM 1693 C CA . PRO A 1 218 ? -0.339 -2.041 -13.363 1.00 30.47 218 PRO A CA 1
ATOM 1694 C C . PRO A 1 218 ? 0.172 -0.601 -13.384 1.00 30.47 218 PRO A C 1
ATOM 1696 O O . PRO A 1 218 ? -0.547 0.353 -13.090 1.00 30.47 218 PRO A O 1
ATOM 1699 N N . HIS A 1 219 ? 1.436 -0.480 -13.743 1.00 36.88 219 HIS A N 1
ATOM 1700 C CA . HIS A 1 219 ? 2.046 0.662 -14.412 1.00 36.88 219 HIS A CA 1
ATOM 1701 C C . HIS A 1 219 ? 1.469 2.052 -14.172 1.00 36.88 219 HIS A C 1
ATOM 1703 O O . HIS A 1 219 ? 0.543 2.514 -14.840 1.00 36.88 219 HIS A O 1
ATOM 1709 N N . CYS A 1 220 ? 2.228 2.812 -13.392 1.00 25.58 220 CYS A N 1
ATOM 1710 C CA . CYS A 1 220 ? 2.533 4.175 -13.779 1.00 25.58 220 CYS A CA 1
ATOM 1711 C C . CYS A 1 220 ? 3.506 4.139 -14.977 1.00 25.58 220 CYS A C 1
ATOM 1713 O O . CYS A 1 220 ? 4.719 4.216 -14.797 1.00 25.58 220 CYS A O 1
ATOM 1715 N N . VAL A 1 221 ? 2.998 4.012 -16.210 1.00 23.00 221 VAL A N 1
ATOM 1716 C CA . VAL A 1 221 ? 3.809 4.388 -17.378 1.00 23.00 221 VAL A CA 1
ATOM 1717 C C . VAL A 1 221 ? 3.939 5.907 -17.322 1.00 23.00 221 VAL A C 1
ATOM 1719 O O . VAL A 1 221 ? 2.977 6.624 -17.594 1.00 23.00 221 VAL A O 1
ATOM 1722 N N . VAL A 1 222 ? 5.123 6.411 -16.965 1.00 22.17 222 VAL A N 1
ATOM 1723 C CA . VAL A 1 222 ? 5.524 7.762 -17.370 1.00 22.17 222 VAL A CA 1
ATOM 1724 C C . VAL A 1 222 ? 5.681 7.699 -18.883 1.00 22.17 222 VAL A C 1
ATOM 1726 O O . VAL A 1 222 ? 6.738 7.369 -19.418 1.00 22.17 222 VAL A O 1
ATOM 1729 N N . GLN A 1 223 ? 4.579 7.927 -19.588 1.00 21.17 223 GLN A N 1
ATOM 1730 C CA . GLN A 1 223 ? 4.605 8.107 -21.024 1.00 21.17 223 GLN A CA 1
ATOM 1731 C C . GLN A 1 223 ? 5.332 9.434 -21.243 1.00 21.17 223 GLN A C 1
ATOM 1733 O O . GLN A 1 223 ? 4.836 10.493 -20.864 1.00 21.17 223 GLN A O 1
ATOM 1738 N N . ARG A 1 224 ? 6.544 9.391 -21.811 1.00 20.56 224 ARG A N 1
ATOM 1739 C CA . ARG A 1 224 ? 7.100 10.580 -22.463 1.00 20.56 224 ARG A CA 1
ATOM 1740 C C . ARG A 1 224 ? 6.050 11.046 -23.469 1.00 20.56 224 ARG A C 1
ATOM 1742 O O . ARG A 1 224 ? 5.661 10.258 -24.328 1.00 20.56 224 ARG A O 1
ATOM 1749 N N . ASN A 1 225 ? 5.605 12.291 -23.309 1.00 21.66 225 ASN A N 1
ATOM 1750 C CA . ASN A 1 225 ? 4.693 13.015 -24.189 1.00 21.66 225 ASN A CA 1
ATOM 1751 C C . ASN A 1 225 ? 4.768 12.532 -25.642 1.00 21.66 225 ASN A C 1
ATOM 1753 O O . ASN A 1 225 ? 5.756 12.770 -26.335 1.00 21.66 225 ASN A O 1
ATOM 1757 N N . ALA A 1 226 ? 3.690 11.916 -26.117 1.00 26.00 226 ALA A N 1
ATOM 1758 C CA . ALA A 1 226 ? 3.415 11.784 -27.538 1.00 26.00 226 ALA A CA 1
ATOM 1759 C C . ALA A 1 226 ? 2.332 12.800 -27.916 1.00 26.00 226 ALA A C 1
ATOM 1761 O O . ALA A 1 226 ? 1.218 12.422 -28.240 1.00 26.00 226 ALA A O 1
ATOM 1762 N N . SER A 1 227 ? 2.665 14.088 -27.799 1.00 26.70 227 SER A N 1
ATOM 1763 C CA . SER A 1 227 ? 2.231 15.175 -28.690 1.00 26.70 227 SER A CA 1
ATOM 1764 C C . SER A 1 227 ? 2.648 16.513 -28.077 1.00 26.70 227 SER A C 1
ATOM 1766 O O . SER A 1 227 ? 1.925 17.105 -27.291 1.00 26.70 227 SER A O 1
ATOM 1768 N N . TYR A 1 228 ? 3.838 16.991 -28.433 1.00 23.92 228 TYR A N 1
ATOM 1769 C CA . TYR A 1 228 ? 4.089 18.426 -28.547 1.00 23.92 228 TYR A CA 1
ATOM 1770 C C . TYR A 1 228 ? 4.971 18.614 -29.781 1.00 23.92 228 TYR A C 1
ATOM 1772 O O . TYR A 1 228 ? 6.174 18.357 -29.764 1.00 23.92 228 TYR A O 1
ATOM 1780 N N . ARG A 1 229 ? 4.347 19.010 -30.896 1.00 27.92 229 ARG A N 1
ATOM 1781 C CA . ARG A 1 229 ? 5.049 19.742 -31.952 1.00 27.92 229 ARG A CA 1
ATOM 1782 C C . ARG A 1 229 ? 5.301 21.139 -31.384 1.00 27.92 229 ARG A C 1
ATOM 1784 O O . ARG A 1 229 ? 4.378 21.940 -31.331 1.00 27.92 229 ARG A O 1
ATOM 1791 N N . GLY A 1 230 ? 6.513 21.410 -30.913 1.00 27.09 230 GLY A N 1
ATOM 1792 C CA . GLY A 1 230 ? 6.876 22.738 -30.420 1.00 27.09 230 GLY A CA 1
ATOM 1793 C C . GLY A 1 230 ? 8.233 22.751 -29.729 1.00 27.09 230 GLY A C 1
ATOM 1794 O O . GLY A 1 230 ? 8.388 22.142 -28.682 1.00 27.09 230 GLY A O 1
ATOM 1795 N N . ASN A 1 231 ? 9.188 23.403 -30.390 1.00 24.06 231 ASN A N 1
ATOM 1796 C CA . ASN A 1 231 ? 10.528 23.850 -30.000 1.00 24.06 231 ASN A CA 1
ATOM 1797 C C . ASN A 1 231 ? 11.178 23.355 -28.692 1.00 24.06 231 ASN A C 1
ATOM 1799 O O . ASN A 1 231 ? 10.695 23.533 -27.579 1.00 24.06 231 ASN A O 1
ATOM 1803 N N . TRP A 1 232 ? 12.394 22.848 -28.891 1.00 24.41 232 TRP A N 1
ATOM 1804 C CA . TRP A 1 232 ? 13.411 22.535 -27.900 1.00 24.41 232 TRP A CA 1
ATOM 1805 C C . TRP A 1 232 ? 13.695 23.685 -26.925 1.00 24.41 232 TRP A C 1
ATOM 1807 O O . TRP A 1 232 ? 14.062 24.777 -27.351 1.00 24.41 232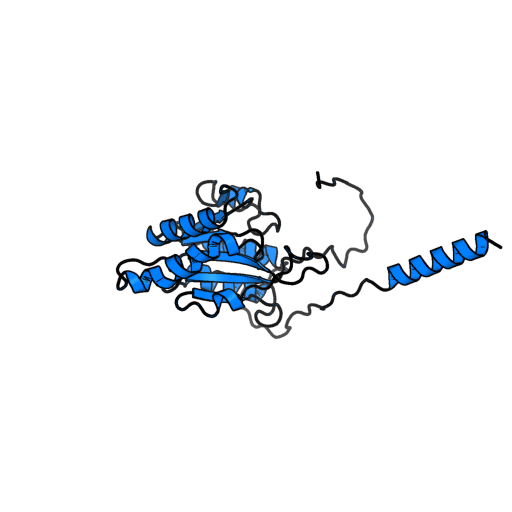 TRP A O 1
ATOM 1817 N N . VAL A 1 233 ? 13.702 23.378 -25.626 1.00 25.09 233 VAL A N 1
ATOM 1818 C CA . VAL A 1 233 ? 14.579 24.036 -24.648 1.00 25.09 233 VAL A CA 1
ATOM 1819 C C . VAL A 1 233 ? 15.247 22.934 -23.829 1.00 25.09 233 VAL A C 1
ATOM 1821 O O . VAL A 1 233 ? 14.582 22.082 -23.244 1.00 25.09 233 VAL A O 1
ATOM 1824 N N . HIS A 1 234 ? 16.577 22.902 -23.873 1.00 28.34 234 HIS A N 1
ATOM 1825 C CA . HIS A 1 234 ? 17.402 21.986 -23.095 1.00 28.34 234 HIS A CA 1
ATOM 1826 C C . HIS A 1 234 ? 17.404 22.412 -21.622 1.00 28.34 234 HIS A C 1
ATOM 1828 O O . HIS A 1 234 ? 17.814 23.526 -21.310 1.00 28.34 234 HIS A O 1
ATOM 1834 N N . SER A 1 235 ? 17.067 21.502 -20.712 1.00 25.48 235 SER A N 1
ATOM 1835 C CA . SER A 1 235 ? 17.651 21.495 -19.369 1.00 25.48 235 SER A CA 1
ATOM 1836 C C . SER A 1 235 ? 17.886 20.047 -18.948 1.00 25.48 235 SER A C 1
ATOM 1838 O O . SER A 1 235 ? 16.969 19.262 -18.708 1.00 25.48 235 SER A O 1
ATOM 1840 N N . GLY A 1 236 ? 19.158 19.653 -18.985 1.00 25.97 236 GLY A N 1
ATOM 1841 C CA . GLY A 1 236 ? 19.606 18.359 -18.502 1.00 25.97 236 GLY A CA 1
ATOM 1842 C C . GLY A 1 236 ? 19.625 18.329 -16.979 1.00 25.97 236 GLY A C 1
ATOM 1843 O O . GLY A 1 236 ? 19.938 19.328 -16.340 1.00 25.97 236 GLY A O 1
ATOM 1844 N N . SER A 1 237 ? 19.324 17.165 -16.414 1.00 25.05 237 SER A N 1
ATOM 1845 C CA . SER A 1 237 ? 20.001 16.618 -15.236 1.00 25.05 237 SER A CA 1
ATOM 1846 C C . SER A 1 237 ? 19.650 15.138 -15.152 1.00 25.05 237 SER A C 1
ATOM 1848 O O . SER A 1 237 ? 18.503 14.754 -14.927 1.00 25.05 237 SER A O 1
ATOM 1850 N N . ALA A 1 238 ? 20.652 14.314 -15.439 1.00 26.62 238 ALA A N 1
ATOM 1851 C CA . ALA A 1 238 ? 20.666 12.906 -15.108 1.00 26.62 238 ALA A CA 1
ATOM 1852 C C . ALA A 1 238 ? 20.896 12.780 -13.597 1.00 26.62 238 ALA A C 1
ATOM 1854 O O . ALA A 1 238 ? 21.834 13.375 -13.079 1.00 26.62 238 ALA A O 1
ATOM 1855 N N . CYS A 1 239 ? 20.076 11.987 -12.915 1.00 23.19 239 CYS A N 1
ATOM 1856 C CA . CYS A 1 239 ? 20.402 11.454 -11.597 1.00 23.19 239 CYS A CA 1
ATOM 1857 C C . CYS A 1 239 ? 20.178 9.944 -11.655 1.00 23.19 239 CYS A C 1
ATOM 1859 O O . CYS A 1 239 ? 19.114 9.435 -11.315 1.00 23.19 239 CYS A O 1
ATOM 1861 N N . ILE A 1 240 ? 21.183 9.262 -12.200 1.00 26.36 240 ILE A N 1
ATOM 1862 C CA . ILE A 1 240 ? 21.538 7.896 -11.833 1.00 26.36 240 ILE A CA 1
ATOM 1863 C C . ILE A 1 240 ? 23.008 8.016 -11.437 1.00 26.36 240 ILE A C 1
ATOM 1865 O O . ILE A 1 240 ? 23.840 8.375 -12.273 1.00 26.36 240 ILE A O 1
ATOM 1869 N N . GLY A 1 241 ? 23.270 7.819 -10.155 1.00 26.45 241 GLY A N 1
ATOM 1870 C CA . GLY A 1 241 ? 24.561 7.888 -9.489 1.00 26.45 241 GLY A CA 1
ATOM 1871 C C . GLY A 1 241 ? 24.344 7.426 -8.066 1.00 26.45 241 GLY A C 1
ATOM 1872 O O . GLY A 1 241 ? 23.456 8.031 -7.425 1.00 26.45 241 GLY A O 1
#

pLDDT: mean 75.47, std 23.63, range [20.56, 98.44]